Protein AF-A0A346Y671-F1 (afdb_monomer)

Sequence (358 aa):
MMTVRPLLVAASRAEGSDHWRLRHGRSCTAAVCADRQLEMERRRRAEQRGDAAPVPTDDEALLDDVAAGMVAGTIDWYDVADRFGRSLGWVRDSWEPLLMTRWVVLEEQRAPSGRHGTVHGYVKDGCRGPGCAAAMKDDSRRRRRAVAYGRPALVPVGPIGEHLDDLAAAGVGMPTVSRQAGVALSTVQSIRSRSRPMVQATTADRLLGVSASMAATVDSSDTRAVIAELLLRGWTKAGIARQVVSPGATVLHIGVRPRTSRANHDAVAALLDRPWPGTPSLPAPMWPDDRVVSSESAKALLLLLAEAGVNPRRAAARIGVDADALVAMGERTTLGVIGRLRRLAAAPHQPIVRPRAA

Foldseek 3Di:
DDDDDDPDPPPPPPPDPDQPPPPPPDHDDPVNVVVVVVLLVVQVVCVVVVVFDDDCLPPPVVLLVQLVCVLVVNDDLVNVCVVRSHHSVCCCVRPVVVSVVNNQVVVCVVPVVNCFLACCCVPPVVDPDPSNVVNVVVVVVVCVVCVVVVNHQKDFLVVLLVLLVVLVVLQADLVNLCVQLVHDSVVSVCSNVCVDGIDGPSSSVSSNPDDSVSRQKHFLVLLVVLVVVVLLLVDDQQNLCCQQPHVPRRHNPRSVDRMGTPSSSVSSNVCVPPRSPDPVQQPRQPDSPQGQDDQPLLVVLVVVCVVVVHDLCNLCVVVVHHSVNSRRGGNVVSVVSVVVVVVVVPPPDPPPPDPDDD

pLDDT: mean 79.39, std 17.58, range [31.83, 97.88]

Solvent-accessible surface area (backbone atoms only — not comparable to full-atom values): 20602 Å² total; per-residue (Å²): 141,84,85,84,75,83,81,77,80,74,78,74,87,66,86,70,83,81,80,76,75,48,95,77,81,54,80,84,46,73,64,61,56,49,53,50,50,53,49,44,51,51,33,46,53,29,52,77,71,64,70,48,77,90,71,81,86,79,46,60,69,61,47,49,53,53,21,52,31,40,76,68,68,76,40,54,71,64,54,53,12,60,76,70,65,46,24,61,66,56,40,55,75,69,42,40,70,63,33,50,58,48,30,44,55,55,52,35,70,75,40,78,83,75,36,60,53,26,49,58,18,27,71,73,71,63,43,75,51,68,43,12,45,49,36,41,50,51,51,51,48,52,49,51,51,34,47,75,70,73,39,62,62,57,37,70,26,65,71,55,25,52,50,51,50,51,26,41,74,51,42,32,49,64,69,57,51,18,63,74,36,73,42,61,53,72,55,55,50,34,35,58,71,53,78,39,68,59,40,47,36,74,58,49,54,33,53,68,68,59,58,58,88,70,20,61,29,38,64,11,67,61,42,42,53,47,50,51,52,40,43,71,68,69,42,47,59,34,57,53,15,25,76,62,75,36,83,82,36,71,66,57,70,77,43,75,46,77,56,30,43,34,69,58,39,52,50,55,51,62,47,73,83,45,79,70,82,62,62,90,57,49,74,74,63,93,43,96,83,42,51,70,45,53,56,62,52,28,47,52,52,52,48,55,29,52,76,70,73,42,54,62,59,60,54,20,59,74,72,76,41,41,55,73,34,53,57,60,35,14,50,62,57,43,51,52,48,52,54,51,51,51,51,61,68,68,44,78,83,72,77,82,77,72,80,77,83,129

Nearest PDB structures (foldseek):
  7ewd-assembly1_B  TM=7.973E-01  e=4.233E+00  Mycobacterium tuberculosis H37Rv
  2a6c-assembly1_A  TM=7.075E-01  e=5.662E+00  Nitrosomonas europaea
  2o38-assembly1_A  TM=6.202E-01  e=4.664E+00  Rhodopseudomonas palustris CGA009
  1ic8-assembly1_B  TM=3.782E-01  e=3.015E+00  Homo sapiens
  1ic8-assembly1_A  TM=3.033E-01  e=4.033E+00  Homo sapiens

Organism: NCBI:txid1608957

Mean predicted aligned error: 16.51 Å

Secondary structure (DSSP, 8-state):
---PPP----------S-----TTSPPPPHHHHHHHHHHHHHHHHHHHHT-SPP--SS-HHHHHHHHHHHHTTS--HHHHHHHTT--HHHIIIIIHHHHHHHHHHHHHHH-TTS-TTSHHHHHTS---SHHHHHHHHHHHHHHHHHHHTT--SEEESHHHHHHHHHHHHTT--HHHHHHHHT--HHHHHHHHTT-SSEEEHHHHHHHHT--GGG-SEEEHHHHHHHHHHHHHTT--HHHHHHHHT-TT--S--TTSSSEEEHHHHHHHHTTTTS-----TTSPPPSSTT-----HHHHHHHHHHHHHTT--HHHHHHHHT--TTGGGG--HHHHHHHHHHHHHHHHS------PPPP-

Structure (mmCIF, N/CA/C/O backbone):
data_AF-A0A346Y671-F1
#
_entry.id   AF-A0A346Y671-F1
#
loop_
_atom_site.group_PDB
_atom_site.id
_atom_site.type_symbol
_atom_site.label_atom_id
_atom_site.label_alt_id
_atom_site.label_comp_id
_atom_site.label_asym_id
_atom_site.label_entity_id
_atom_site.label_seq_id
_atom_site.pdbx_PDB_ins_code
_atom_site.Cartn_x
_atom_site.Cartn_y
_atom_site.Cartn_z
_atom_site.occupancy
_atom_site.B_iso_or_equiv
_atom_site.auth_seq_id
_atom_site.auth_comp_id
_atom_site.auth_asym_id
_atom_site.auth_atom_id
_atom_site.pdbx_PDB_model_num
ATOM 1 N N . MET A 1 1 ? -0.291 -5.730 -82.443 1.00 37.22 1 MET A N 1
ATOM 2 C CA . MET A 1 1 ? 0.929 -4.901 -82.335 1.00 37.22 1 MET A CA 1
ATOM 3 C C . MET A 1 1 ? 0.792 -4.017 -81.104 1.00 37.22 1 MET A C 1
ATOM 5 O O . MET A 1 1 ? 0.128 -2.995 -81.167 1.00 37.22 1 MET A O 1
ATOM 9 N N . MET A 1 2 ? 1.316 -4.478 -79.965 1.00 31.83 2 MET A N 1
ATOM 10 C CA . MET A 1 2 ? 1.347 -3.743 -78.696 1.00 31.83 2 MET A CA 1
ATOM 11 C C . MET A 1 2 ? 2.773 -3.239 -78.476 1.00 31.83 2 MET A C 1
ATOM 13 O O . MET A 1 2 ? 3.708 -4.035 -78.427 1.00 31.83 2 MET A O 1
ATOM 17 N N . THR A 1 3 ? 2.942 -1.927 -78.375 1.00 37.75 3 THR A N 1
ATOM 18 C CA . THR A 1 3 ? 4.209 -1.280 -78.038 1.00 37.75 3 THR A CA 1
ATOM 19 C C . THR A 1 3 ? 4.401 -1.290 -76.524 1.00 37.75 3 THR A C 1
ATOM 21 O O . THR A 1 3 ? 3.668 -0.644 -75.776 1.00 37.75 3 THR A O 1
ATOM 24 N N . VAL A 1 4 ? 5.397 -2.052 -76.072 1.00 33.94 4 VAL A N 1
ATOM 25 C CA . VAL A 1 4 ? 5.859 -2.092 -74.681 1.00 33.94 4 VAL A CA 1
ATOM 26 C C . VAL A 1 4 ? 6.614 -0.797 -74.383 1.00 33.94 4 VAL A C 1
ATOM 28 O O . VAL A 1 4 ? 7.610 -0.477 -75.027 1.00 33.94 4 VAL A O 1
ATOM 31 N N . ARG A 1 5 ? 6.120 -0.039 -73.404 1.00 35.84 5 ARG A N 1
ATOM 32 C CA . ARG A 1 5 ? 6.743 1.181 -72.883 1.00 35.84 5 ARG A CA 1
ATOM 33 C C . ARG A 1 5 ? 7.701 0.775 -71.750 1.00 35.84 5 ARG A C 1
ATOM 35 O O . ARG A 1 5 ? 7.255 0.068 -70.847 1.00 35.84 5 ARG A O 1
ATOM 42 N N . PRO A 1 6 ? 8.987 1.170 -71.758 1.00 42.00 6 PRO A N 1
ATOM 43 C CA . PRO A 1 6 ? 9.904 0.785 -70.696 1.00 42.00 6 PRO A CA 1
ATOM 44 C C . PRO A 1 6 ? 9.556 1.553 -69.417 1.00 42.00 6 PRO A C 1
ATOM 46 O O . PRO A 1 6 ? 9.521 2.786 -69.400 1.00 42.00 6 PRO A O 1
ATOM 49 N N . LEU A 1 7 ? 9.280 0.808 -68.345 1.00 32.94 7 LEU A N 1
ATOM 50 C CA . LEU A 1 7 ? 9.214 1.323 -66.982 1.00 32.94 7 LEU A CA 1
ATOM 51 C C . LEU A 1 7 ? 10.613 1.810 -66.591 1.00 32.94 7 LEU A C 1
ATOM 53 O O . LEU A 1 7 ? 11.480 1.031 -66.202 1.00 32.94 7 LEU A O 1
ATOM 57 N N . LEU A 1 8 ? 10.824 3.119 -66.717 1.00 34.53 8 LEU A N 1
ATOM 58 C CA . LEU A 1 8 ? 11.869 3.835 -66.002 1.00 34.53 8 LEU A CA 1
ATOM 59 C C . LEU A 1 8 ? 11.648 3.601 -64.506 1.00 34.53 8 LEU A C 1
ATOM 61 O O . LEU A 1 8 ? 10.682 4.093 -63.921 1.00 34.53 8 LEU A O 1
ATOM 65 N N . VAL A 1 9 ? 12.554 2.832 -63.905 1.00 36.19 9 VAL A N 1
ATOM 66 C CA . VAL A 1 9 ? 12.732 2.726 -62.459 1.00 36.19 9 VAL A CA 1
ATOM 67 C C . VAL A 1 9 ? 13.114 4.117 -61.958 1.00 36.19 9 VAL A C 1
ATOM 69 O O . VAL A 1 9 ? 14.279 4.509 -61.957 1.00 36.19 9 VAL A O 1
ATOM 72 N N . ALA A 1 10 ? 12.109 4.897 -61.572 1.00 34.44 10 ALA A N 1
ATOM 73 C CA . ALA A 1 10 ? 12.305 6.067 -60.741 1.00 34.44 10 ALA A CA 1
ATOM 74 C C . ALA A 1 10 ? 12.776 5.559 -59.376 1.00 34.44 10 ALA A C 1
ATOM 76 O O . ALA A 1 10 ? 11.978 5.111 -58.554 1.00 34.44 10 ALA A O 1
ATOM 77 N N . ALA A 1 11 ? 14.092 5.580 -59.164 1.00 35.56 11 ALA A N 1
ATOM 78 C CA . ALA A 1 11 ? 14.684 5.444 -57.847 1.00 35.56 11 ALA A CA 1
ATOM 79 C C . ALA A 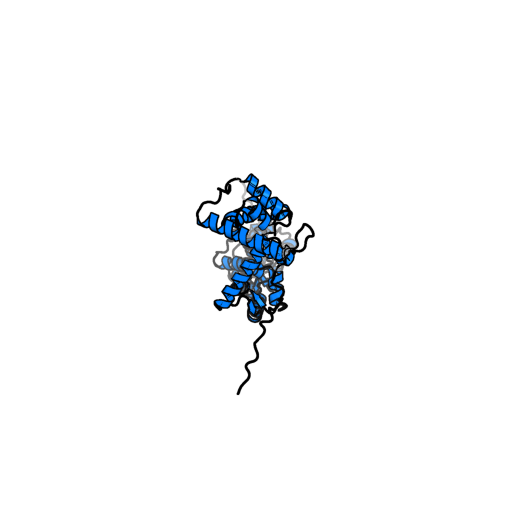1 11 ? 14.061 6.518 -56.948 1.00 35.56 11 ALA A C 1
ATOM 81 O O . ALA A 1 11 ? 14.367 7.707 -57.068 1.00 35.56 11 ALA A O 1
ATOM 82 N N . SER A 1 12 ? 13.136 6.107 -56.081 1.00 33.75 12 SER A N 1
ATOM 83 C CA . SER A 1 12 ? 12.605 6.980 -55.052 1.00 33.75 12 SER A CA 1
ATOM 84 C C . SER A 1 12 ? 13.775 7.395 -54.167 1.00 33.75 12 SER A C 1
ATOM 86 O O . SER A 1 12 ? 14.306 6.585 -53.406 1.00 33.75 12 SER A O 1
ATOM 88 N N . ARG A 1 13 ? 14.156 8.672 -54.247 1.00 38.97 13 ARG A N 1
ATOM 89 C CA . ARG A 1 13 ? 14.888 9.401 -53.203 1.00 38.97 13 ARG A CA 1
ATOM 90 C C . ARG A 1 13 ? 13.985 9.565 -51.974 1.00 38.97 13 ARG A C 1
ATOM 92 O O . ARG A 1 13 ? 13.704 10.676 -51.544 1.00 38.97 13 ARG A O 1
ATOM 99 N N . ALA A 1 14 ? 13.463 8.450 -51.476 1.00 34.69 14 ALA A N 1
ATOM 100 C CA . ALA A 1 14 ? 12.790 8.395 -50.201 1.00 34.69 14 ALA A CA 1
ATOM 101 C C . ALA A 1 14 ? 13.889 8.452 -49.143 1.00 34.69 14 ALA A C 1
ATOM 103 O O . ALA A 1 14 ? 14.770 7.595 -49.098 1.00 34.69 14 ALA A O 1
ATOM 104 N N . GLU A 1 15 ? 13.849 9.532 -48.379 1.00 42.81 15 GLU A N 1
ATOM 105 C CA . GLU A 1 15 ? 14.645 9.829 -47.200 1.00 42.81 15 GLU A CA 1
ATOM 106 C C . GLU A 1 15 ? 14.697 8.598 -46.284 1.00 42.81 15 GLU A C 1
ATOM 108 O O . GLU A 1 15 ? 13.780 8.310 -45.516 1.00 42.81 15 GLU A O 1
ATOM 113 N N . GLY A 1 16 ? 15.769 7.819 -46.428 1.00 34.31 16 GLY A N 1
ATOM 114 C CA . GLY A 1 16 ? 16.085 6.699 -45.559 1.00 34.31 16 GLY A CA 1
ATOM 115 C C . GLY A 1 16 ? 16.566 7.230 -44.215 1.00 34.31 16 GLY A C 1
ATOM 116 O O . GLY A 1 16 ? 17.544 7.969 -44.146 1.00 34.31 16 GLY A O 1
ATOM 117 N N . SER A 1 17 ? 15.828 6.854 -43.179 1.00 37.06 17 SER A N 1
ATOM 118 C CA . SER A 1 17 ? 16.082 6.990 -41.743 1.00 37.06 17 SER A CA 1
ATOM 119 C C . SER A 1 17 ? 17.544 7.212 -41.316 1.00 37.06 17 SER A C 1
ATOM 121 O O . SER A 1 17 ? 18.421 6.406 -41.624 1.00 37.06 17 SER A O 1
ATOM 123 N N . ASP A 1 18 ? 17.722 8.252 -40.495 1.00 42.66 18 ASP A N 1
ATOM 124 C CA . ASP A 1 18 ? 18.884 8.573 -39.655 1.00 42.66 18 ASP A CA 1
ATOM 125 C C . ASP A 1 18 ? 20.156 9.036 -40.380 1.00 42.66 18 ASP A C 1
ATOM 127 O O . ASP A 1 18 ? 21.241 8.464 -40.276 1.00 42.66 18 ASP A O 1
ATOM 131 N N . HIS A 1 19 ? 20.034 10.186 -41.051 1.00 46.78 19 HIS A N 1
ATOM 132 C CA . HIS A 1 19 ? 21.178 10.995 -41.461 1.00 46.78 19 HIS A CA 1
ATOM 133 C C . HIS A 1 19 ? 21.987 11.455 -40.235 1.00 46.78 19 HIS A C 1
ATOM 135 O O . HIS A 1 19 ? 21.655 12.429 -39.557 1.00 46.78 19 HIS A O 1
ATOM 141 N N . TRP A 1 20 ? 23.094 10.754 -40.001 1.00 53.25 20 TRP A N 1
ATOM 142 C CA . TRP A 1 20 ? 24.271 11.194 -39.256 1.00 53.25 20 TRP A CA 1
ATOM 143 C C . TRP A 1 20 ? 24.560 12.679 -39.544 1.00 53.25 20 TRP A C 1
ATOM 145 O O . TRP A 1 20 ? 25.040 13.059 -40.617 1.00 53.25 20 TRP A O 1
ATOM 155 N N . ARG A 1 21 ? 24.245 13.553 -38.579 1.00 46.41 21 ARG A N 1
ATOM 156 C CA . ARG A 1 21 ? 24.813 14.901 -38.542 1.00 46.41 21 ARG A CA 1
ATOM 157 C C . ARG A 1 21 ? 26.280 14.719 -38.189 1.00 46.41 21 ARG A C 1
ATOM 159 O O . ARG A 1 21 ? 26.607 14.519 -37.024 1.00 46.41 21 ARG A O 1
ATOM 166 N N . LEU A 1 22 ? 27.159 14.791 -39.188 1.00 50.59 22 LEU A N 1
ATOM 167 C CA . LEU A 1 22 ? 28.587 14.986 -38.953 1.00 50.59 22 LEU A CA 1
ATOM 168 C C . LEU A 1 22 ? 28.727 16.155 -37.971 1.00 50.59 22 LEU A C 1
ATOM 170 O O . LEU A 1 22 ? 28.461 17.302 -38.332 1.00 50.59 22 LEU A O 1
ATOM 174 N N . ARG A 1 23 ? 29.203 15.877 -36.753 1.00 50.25 23 ARG A N 1
ATOM 175 C CA . ARG A 1 23 ? 29.589 16.881 -35.741 1.00 50.25 23 ARG A CA 1
ATOM 176 C C . ARG A 1 23 ? 30.648 17.872 -36.276 1.00 50.25 23 ARG A C 1
ATOM 178 O O . ARG A 1 23 ? 30.965 18.856 -35.624 1.00 50.25 23 ARG A O 1
ATOM 185 N N . HIS A 1 24 ? 31.161 17.627 -37.488 1.00 52.78 24 HIS A N 1
ATOM 186 C CA . HIS A 1 24 ? 32.184 18.386 -38.205 1.00 52.78 24 HIS A CA 1
ATOM 187 C C . HIS A 1 24 ? 31.672 19.223 -39.393 1.00 52.78 24 HIS A C 1
ATOM 189 O O . HIS A 1 24 ? 32.482 19.673 -40.199 1.00 52.78 24 HIS A O 1
ATOM 195 N N . GLY A 1 25 ? 30.357 19.414 -39.554 1.00 53.44 25 GLY A N 1
ATOM 196 C CA . GLY A 1 25 ? 29.814 20.402 -40.503 1.00 53.44 25 GLY A CA 1
ATOM 197 C C . GLY A 1 25 ? 30.023 20.104 -41.996 1.00 53.44 25 GLY A C 1
ATOM 198 O O . GLY A 1 25 ? 29.796 20.981 -42.823 1.00 53.44 25 GLY A O 1
ATOM 199 N N . ARG A 1 26 ? 30.429 18.883 -42.369 1.00 53.38 26 ARG A N 1
ATOM 200 C CA . ARG A 1 26 ? 30.457 18.435 -43.773 1.00 53.38 26 ARG A CA 1
ATOM 201 C C . ARG A 1 26 ? 29.189 17.628 -44.060 1.00 53.38 26 ARG A C 1
ATOM 203 O O . ARG A 1 26 ? 28.721 16.900 -43.192 1.00 53.38 26 ARG A O 1
ATOM 210 N N . SER A 1 27 ? 28.603 17.751 -45.245 1.00 58.25 27 SER A N 1
ATOM 211 C CA . SER A 1 27 ? 27.505 16.876 -45.676 1.00 58.25 27 SER A CA 1
ATOM 212 C C . SER A 1 27 ? 28.051 15.466 -45.970 1.00 58.25 27 SER A C 1
ATOM 214 O O . SER A 1 27 ? 29.125 15.350 -46.560 1.00 58.25 27 SER A O 1
ATOM 216 N N . CYS A 1 28 ? 27.362 14.381 -45.558 1.00 65.88 28 CYS A N 1
ATOM 217 C CA . CYS A 1 28 ? 27.750 13.035 -46.028 1.00 65.88 28 CYS A CA 1
ATOM 218 C C . CYS A 1 28 ? 27.571 13.017 -47.545 1.00 65.88 28 CYS A C 1
ATOM 220 O O . CYS A 1 28 ? 26.462 13.229 -48.039 1.00 65.88 28 CYS A O 1
ATOM 222 N N . THR A 1 29 ? 28.646 12.770 -48.286 1.00 81.44 29 THR A N 1
ATOM 223 C CA . THR A 1 29 ? 28.544 12.412 -49.699 1.00 81.44 29 THR A CA 1
ATOM 224 C C . THR A 1 29 ? 28.308 10.908 -49.808 1.00 81.44 29 THR A C 1
ATOM 226 O O . THR A 1 29 ? 28.681 10.142 -48.918 1.00 81.44 29 THR A O 1
ATOM 229 N N . ALA A 1 30 ? 27.716 10.459 -50.917 1.00 80.88 30 ALA A N 1
ATOM 230 C CA . ALA A 1 30 ? 27.514 9.031 -51.170 1.00 80.88 30 ALA A CA 1
ATOM 231 C C . ALA A 1 30 ? 28.828 8.224 -51.083 1.00 80.88 30 ALA A C 1
ATOM 233 O O . ALA A 1 30 ? 28.815 7.100 -50.596 1.00 80.88 30 ALA A O 1
ATOM 234 N N . ALA A 1 31 ? 29.959 8.824 -51.477 1.00 83.81 31 ALA A N 1
ATOM 235 C CA . ALA A 1 31 ? 31.284 8.210 -51.382 1.00 83.81 31 ALA A CA 1
ATOM 236 C C . ALA A 1 31 ? 31.721 7.964 -49.927 1.00 83.81 31 ALA A C 1
ATOM 238 O O . ALA A 1 31 ? 32.091 6.848 -49.586 1.00 83.81 31 ALA A O 1
ATOM 239 N N . VAL A 1 32 ? 31.589 8.963 -49.044 1.00 82.06 32 VAL A N 1
ATOM 240 C CA . VAL A 1 32 ? 31.929 8.821 -47.613 1.00 82.06 32 VAL A CA 1
ATOM 241 C C . VAL A 1 32 ? 31.068 7.747 -46.947 1.00 82.06 32 VAL A C 1
ATOM 243 O O . VAL A 1 32 ? 31.552 6.942 -46.153 1.00 82.06 32 VAL A O 1
ATOM 246 N N . CYS A 1 33 ? 29.780 7.725 -47.285 1.00 82.25 33 CYS A N 1
ATOM 247 C CA . CYS A 1 33 ? 28.846 6.740 -46.766 1.00 82.25 33 CYS A CA 1
ATOM 248 C C . CYS A 1 33 ? 29.193 5.309 -47.285 1.00 82.25 33 CYS A C 1
ATOM 250 O O . CYS A 1 33 ? 29.134 4.357 -46.504 1.00 82.25 33 CYS A O 1
ATOM 252 N N . ALA A 1 34 ? 29.637 5.150 -48.542 1.00 84.31 34 ALA A N 1
ATOM 253 C CA . ALA A 1 34 ? 30.079 3.865 -49.106 1.00 84.31 34 ALA A CA 1
ATOM 254 C C . ALA A 1 34 ? 31.400 3.353 -48.498 1.00 84.31 34 ALA A C 1
ATOM 256 O O . ALA A 1 34 ? 31.488 2.184 -48.120 1.00 84.31 34 ALA A O 1
ATOM 257 N N . ASP A 1 35 ? 32.400 4.223 -48.331 1.00 86.50 35 ASP A N 1
ATOM 258 C CA . ASP A 1 35 ? 33.684 3.857 -47.717 1.00 86.50 35 ASP A CA 1
ATOM 259 C C . ASP A 1 35 ? 33.493 3.364 -46.279 1.00 86.50 35 ASP A C 1
ATOM 261 O O . ASP A 1 35 ? 34.056 2.341 -45.884 1.00 86.50 35 ASP A O 1
ATOM 265 N N . ARG A 1 36 ? 32.618 4.026 -45.509 1.00 82.38 36 ARG A N 1
ATOM 266 C CA . ARG A 1 36 ? 32.315 3.608 -44.135 1.00 82.38 36 ARG A CA 1
ATOM 267 C C . ARG A 1 36 ? 31.575 2.272 -44.082 1.00 82.38 36 ARG A C 1
ATOM 269 O O . ARG A 1 36 ? 31.830 1.476 -43.182 1.00 82.38 36 ARG A O 1
ATOM 276 N N . GLN A 1 37 ? 30.689 1.984 -45.039 1.00 85.38 37 GLN A N 1
ATOM 277 C CA . GLN A 1 37 ? 30.065 0.658 -45.146 1.00 85.38 37 GLN A CA 1
ATOM 278 C C . GLN A 1 37 ? 31.100 -0.435 -45.425 1.00 85.38 37 GLN A C 1
ATOM 280 O O . GLN A 1 37 ? 31.098 -1.461 -44.742 1.00 85.38 37 GLN A O 1
ATOM 285 N N . LEU A 1 38 ? 32.024 -0.195 -46.359 1.00 90.31 38 LEU A N 1
ATOM 286 C CA . LEU A 1 38 ? 33.118 -1.124 -46.647 1.00 90.31 38 LEU A CA 1
ATOM 287 C C . LEU A 1 38 ? 34.017 -1.339 -45.425 1.00 90.31 38 LEU A C 1
ATOM 289 O O . LEU A 1 38 ? 34.419 -2.469 -45.146 1.00 90.31 38 LEU A O 1
ATOM 293 N N . GLU A 1 39 ? 34.314 -0.284 -44.671 1.00 89.12 39 GLU A N 1
ATOM 294 C CA . GLU A 1 39 ? 35.081 -0.386 -43.433 1.00 89.12 39 GLU A CA 1
ATOM 295 C C . GLU A 1 39 ? 34.345 -1.212 -42.366 1.00 89.12 39 GLU A C 1
ATOM 297 O O . GLU A 1 39 ? 34.931 -2.133 -41.790 1.00 89.12 39 GLU A O 1
ATOM 302 N N . MET A 1 40 ? 33.050 -0.959 -42.148 1.00 87.69 40 MET A N 1
ATOM 303 C CA . MET A 1 40 ? 32.230 -1.743 -41.219 1.00 87.69 40 MET A CA 1
ATOM 304 C C . MET A 1 40 ? 32.198 -3.230 -41.597 1.00 87.69 40 MET A C 1
ATOM 306 O O . MET A 1 40 ? 32.337 -4.093 -40.726 1.00 87.69 40 MET A O 1
ATOM 310 N N . GLU A 1 41 ? 32.062 -3.551 -42.887 1.00 90.81 41 GLU A N 1
ATOM 311 C CA . GLU A 1 41 ? 32.120 -4.935 -43.363 1.00 90.81 41 GLU A CA 1
ATOM 312 C C . GLU A 1 41 ? 33.493 -5.574 -43.146 1.00 90.81 41 GLU A C 1
ATOM 314 O O . GLU A 1 41 ? 33.569 -6.735 -42.735 1.00 90.81 41 GLU A O 1
ATOM 319 N N . ARG A 1 42 ? 34.584 -4.834 -43.387 1.00 92.88 42 ARG A N 1
ATOM 320 C CA . ARG A 1 42 ? 35.950 -5.320 -43.136 1.00 92.88 42 ARG A CA 1
ATOM 321 C C . ARG A 1 42 ? 36.150 -5.668 -41.664 1.00 92.88 42 ARG A C 1
ATOM 323 O O . ARG A 1 42 ? 36.632 -6.765 -41.383 1.00 92.88 42 ARG A O 1
ATOM 330 N N . ARG A 1 43 ? 35.731 -4.789 -40.745 1.00 92.56 43 ARG A N 1
ATOM 331 C CA . ARG A 1 43 ? 35.801 -5.033 -39.292 1.00 92.56 43 ARG A CA 1
ATOM 332 C C . ARG A 1 43 ? 35.004 -6.275 -38.901 1.00 92.56 43 ARG A C 1
ATOM 334 O O . ARG A 1 43 ? 35.552 -7.174 -38.273 1.00 92.56 43 ARG A O 1
ATOM 341 N N . ARG A 1 44 ? 33.758 -6.390 -39.373 1.00 91.38 44 ARG A N 1
ATOM 342 C CA . ARG A 1 44 ? 32.902 -7.558 -39.109 1.00 91.38 44 ARG A CA 1
ATOM 343 C C . ARG A 1 44 ? 33.523 -8.868 -39.604 1.00 91.38 44 ARG A C 1
ATOM 345 O O . ARG A 1 44 ? 33.454 -9.879 -38.913 1.00 91.38 44 ARG A O 1
ATOM 352 N N . ARG A 1 45 ? 34.138 -8.874 -40.792 1.00 92.81 45 ARG A N 1
ATOM 353 C CA . ARG A 1 45 ? 34.826 -10.066 -41.321 1.00 92.81 45 ARG A CA 1
ATOM 354 C C . ARG A 1 45 ? 36.081 -10.411 -40.515 1.00 92.81 45 ARG A C 1
ATOM 356 O O . ARG A 1 45 ? 36.343 -11.590 -40.318 1.00 92.81 45 ARG A O 1
ATOM 363 N N . ALA A 1 46 ? 36.842 -9.415 -40.059 1.00 92.25 46 ALA A N 1
ATOM 364 C CA . ALA A 1 46 ? 37.992 -9.641 -39.183 1.00 92.25 46 ALA A CA 1
ATOM 365 C C . ALA A 1 46 ? 37.562 -10.245 -37.834 1.00 92.25 46 ALA A C 1
ATOM 367 O O . ALA A 1 46 ? 38.166 -11.211 -37.381 1.00 92.25 46 ALA A O 1
ATOM 368 N N . GLU A 1 47 ? 36.470 -9.751 -37.243 1.00 91.94 47 GLU A N 1
ATOM 369 C CA . GLU A 1 47 ? 35.876 -10.309 -36.018 1.00 91.94 47 GLU A CA 1
ATOM 370 C C . GLU A 1 47 ? 35.434 -11.765 -36.207 1.00 91.94 47 GLU A C 1
ATOM 372 O O . GLU A 1 47 ? 35.769 -12.619 -35.394 1.00 91.94 47 GLU A O 1
ATOM 377 N N . GLN A 1 48 ? 34.743 -12.075 -37.310 1.00 92.00 48 GLN A N 1
ATOM 378 C CA . GLN A 1 48 ? 34.301 -13.441 -37.621 1.00 92.00 48 GLN A CA 1
ATOM 379 C C . GLN A 1 48 ? 35.458 -14.427 -37.826 1.00 92.00 48 GLN A C 1
ATOM 381 O O . GLN A 1 48 ? 35.283 -15.618 -37.580 1.00 92.00 48 GLN A O 1
ATOM 386 N N . ARG A 1 49 ? 36.623 -13.950 -38.281 1.00 95.19 49 ARG A N 1
ATOM 387 C CA . ARG A 1 49 ? 37.834 -14.772 -38.434 1.00 95.19 49 ARG A CA 1
ATOM 388 C C . ARG A 1 49 ? 38.679 -14.864 -37.162 1.00 95.19 49 ARG A C 1
ATOM 390 O O . ARG A 1 49 ? 39.592 -15.677 -37.124 1.00 95.19 49 ARG A O 1
ATOM 397 N N . GLY A 1 50 ? 38.381 -14.062 -36.136 1.00 93.56 50 GLY A N 1
ATOM 398 C CA . GLY A 1 50 ? 39.221 -13.947 -34.942 1.00 93.56 50 GLY A CA 1
ATOM 399 C C . GLY A 1 50 ? 40.501 -13.128 -35.155 1.00 93.56 50 GLY A C 1
ATOM 400 O O . GLY A 1 50 ? 41.375 -13.146 -34.299 1.00 93.56 50 GLY A O 1
ATOM 401 N N . ASP A 1 51 ? 40.606 -12.390 -36.266 1.00 93.94 51 ASP A N 1
ATOM 402 C CA . ASP A 1 51 ? 41.765 -11.540 -36.591 1.00 93.94 51 ASP A CA 1
ATOM 403 C C . ASP A 1 51 ? 41.717 -10.183 -35.866 1.00 93.94 51 ASP A C 1
ATOM 405 O O . ASP A 1 51 ? 42.670 -9.401 -35.900 1.00 93.94 51 ASP A O 1
ATOM 409 N N . ALA A 1 52 ? 40.569 -9.842 -35.279 1.00 91.12 52 ALA A N 1
ATOM 410 C CA . ALA A 1 52 ? 40.403 -8.597 -34.552 1.00 91.12 52 ALA A CA 1
ATOM 411 C C . ALA A 1 52 ? 41.274 -8.608 -33.286 1.00 91.12 52 ALA A C 1
ATOM 413 O O . ALA A 1 52 ? 41.302 -9.596 -32.556 1.00 91.12 52 ALA A O 1
ATOM 414 N N . ALA A 1 53 ? 41.960 -7.494 -33.008 1.00 90.69 53 ALA A N 1
ATOM 415 C CA . ALA A 1 53 ? 42.763 -7.365 -31.794 1.00 90.69 53 ALA A CA 1
ATOM 416 C C . ALA A 1 53 ? 41.932 -7.697 -30.529 1.00 90.69 53 ALA A C 1
ATOM 418 O O . ALA A 1 53 ? 40.714 -7.509 -30.505 1.00 90.69 53 ALA A O 1
ATOM 419 N N . PRO A 1 54 ? 42.529 -8.169 -29.434 1.00 90.88 54 PRO A N 1
ATOM 420 C CA . PRO A 1 54 ? 41.800 -8.221 -28.175 1.00 90.88 54 PRO A CA 1
ATOM 421 C C . PRO A 1 54 ? 41.425 -6.792 -27.754 1.00 90.88 54 PRO A C 1
ATOM 423 O O . PRO A 1 54 ? 42.221 -5.862 -27.884 1.00 90.88 54 PRO A O 1
ATOM 426 N N . VAL A 1 55 ? 40.192 -6.608 -27.290 1.00 90.94 55 VAL A N 1
ATOM 427 C CA . VAL A 1 55 ? 39.753 -5.369 -26.639 1.00 90.94 55 VAL A CA 1
ATOM 428 C C . VAL A 1 55 ? 39.693 -5.664 -25.144 1.00 90.94 55 VAL A C 1
ATOM 430 O O . VAL A 1 55 ? 39.060 -6.659 -24.788 1.00 90.94 55 VAL A O 1
ATOM 433 N N . PRO A 1 56 ? 40.316 -4.849 -24.278 1.00 89.88 56 PRO A N 1
ATOM 434 C CA . PRO A 1 56 ? 40.284 -5.075 -22.838 1.00 89.88 56 PRO A CA 1
ATOM 435 C C . PRO A 1 56 ? 38.862 -4.854 -22.308 1.00 89.88 56 PRO A C 1
ATOM 437 O O . PRO A 1 56 ? 38.401 -3.726 -22.159 1.00 89.88 56 PRO A O 1
ATOM 440 N N . THR A 1 57 ? 38.130 -5.946 -22.092 1.00 90.62 57 THR A N 1
ATOM 441 C CA . THR A 1 57 ? 36.770 -5.952 -21.519 1.00 90.62 57 THR A CA 1
ATOM 442 C C . THR A 1 57 ? 36.771 -5.972 -19.990 1.00 90.62 57 THR A C 1
ATOM 444 O O . THR A 1 57 ? 35.714 -5.883 -19.376 1.00 90.62 57 THR A O 1
ATOM 447 N N . ASP A 1 58 ? 37.940 -6.147 -19.386 1.00 92.31 58 ASP A N 1
ATOM 448 C CA . ASP A 1 58 ? 38.202 -6.265 -17.952 1.00 92.31 58 ASP A CA 1
ATOM 449 C C . ASP A 1 58 ? 38.875 -5.017 -17.353 1.00 92.31 58 ASP A C 1
ATOM 451 O O . ASP A 1 58 ? 38.991 -4.910 -16.135 1.00 92.31 58 ASP A O 1
ATOM 455 N N . ASP A 1 59 ? 39.268 -4.047 -18.183 1.00 94.94 59 ASP A N 1
ATOM 456 C CA . ASP A 1 59 ? 39.792 -2.757 -17.729 1.00 94.94 59 ASP A CA 1
ATOM 457 C C . ASP A 1 59 ? 38.646 -1.861 -17.233 1.00 94.94 59 ASP A C 1
ATOM 459 O O . ASP A 1 59 ? 37.960 -1.181 -18.003 1.00 94.94 59 ASP A O 1
ATOM 463 N N . GLU A 1 60 ? 38.411 -1.882 -15.920 1.00 92.81 60 GLU A N 1
ATOM 464 C CA . GLU A 1 60 ? 37.323 -1.126 -15.298 1.00 92.81 60 GLU A CA 1
ATOM 465 C C . GLU A 1 60 ? 37.459 0.387 -15.499 1.00 92.81 60 GLU A C 1
ATOM 467 O O . GLU A 1 60 ? 36.452 1.050 -15.742 1.00 92.81 60 GLU A O 1
ATOM 472 N N . ALA A 1 61 ? 38.682 0.926 -15.466 1.00 93.56 61 ALA A N 1
ATOM 473 C CA . ALA A 1 61 ? 38.922 2.359 -15.614 1.00 93.56 61 ALA A CA 1
ATOM 474 C C . ALA A 1 61 ? 38.585 2.839 -17.031 1.00 93.56 61 ALA A C 1
ATOM 476 O O . ALA A 1 61 ? 37.987 3.903 -17.207 1.00 93.56 61 ALA A O 1
ATOM 477 N N . LEU A 1 62 ? 38.916 2.034 -18.044 1.00 94.19 62 LEU A N 1
ATOM 478 C CA . LEU A 1 62 ? 38.527 2.301 -19.425 1.00 94.19 62 LEU A CA 1
ATOM 479 C C . LEU A 1 62 ? 37.005 2.265 -19.605 1.00 94.19 62 LEU A C 1
ATOM 481 O O . LEU A 1 62 ? 36.440 3.126 -20.283 1.00 94.19 62 LEU A O 1
ATOM 485 N N . LEU A 1 63 ? 36.336 1.271 -19.016 1.00 93.62 63 LEU A N 1
ATOM 486 C CA . LEU A 1 63 ? 34.880 1.153 -19.094 1.00 93.62 63 LEU A CA 1
ATOM 487 C C . LEU A 1 63 ? 34.179 2.322 -18.386 1.00 93.62 63 LEU A C 1
ATOM 489 O O . LEU A 1 63 ? 33.169 2.814 -18.894 1.00 93.62 63 LEU A O 1
ATOM 493 N N . ASP A 1 64 ? 34.718 2.792 -17.262 1.00 91.62 64 ASP A N 1
ATOM 494 C CA . ASP A 1 64 ? 34.206 3.956 -16.535 1.00 91.62 64 ASP A CA 1
ATOM 495 C C . ASP A 1 64 ? 34.408 5.261 -17.325 1.00 91.62 64 ASP A C 1
ATOM 497 O O . ASP A 1 64 ? 33.473 6.058 -17.420 1.00 91.62 64 ASP A O 1
ATOM 501 N N . ASP A 1 65 ? 35.574 5.459 -17.959 1.00 94.25 65 ASP A N 1
ATOM 502 C CA . ASP A 1 65 ? 35.852 6.598 -18.857 1.00 94.25 65 ASP A CA 1
ATOM 503 C C . ASP A 1 65 ? 34.854 6.647 -20.021 1.00 94.25 65 ASP A C 1
ATOM 505 O O . ASP A 1 65 ? 34.208 7.668 -20.281 1.00 94.25 65 ASP A O 1
ATOM 509 N N . VAL A 1 66 ? 34.671 5.509 -20.697 1.00 93.94 66 VAL A N 1
ATOM 510 C CA . VAL A 1 66 ? 33.739 5.402 -21.821 1.00 93.94 66 VAL A CA 1
ATOM 511 C C . VAL A 1 66 ? 32.305 5.650 -21.356 1.00 93.94 66 VAL A C 1
ATOM 513 O O . VAL A 1 66 ? 31.605 6.457 -21.970 1.00 93.94 66 VAL A O 1
ATOM 516 N N . ALA A 1 67 ? 31.871 5.041 -20.249 1.00 91.69 67 ALA A N 1
ATOM 517 C CA . ALA A 1 67 ? 30.538 5.269 -19.695 1.00 91.69 67 ALA A CA 1
ATOM 518 C C . ALA A 1 67 ? 30.319 6.744 -19.315 1.00 91.69 67 ALA A C 1
ATOM 520 O O . ALA A 1 67 ? 29.283 7.317 -19.657 1.00 91.69 67 ALA A O 1
ATOM 521 N N . ALA A 1 68 ? 31.296 7.397 -18.678 1.00 90.69 68 ALA A N 1
ATOM 522 C CA . ALA A 1 68 ? 31.221 8.813 -18.326 1.00 90.69 68 ALA A CA 1
ATOM 523 C C . ALA A 1 68 ? 31.102 9.716 -19.563 1.00 90.69 68 ALA A C 1
ATOM 525 O O . ALA A 1 68 ? 30.292 10.652 -19.564 1.00 90.69 68 ALA A O 1
ATOM 526 N N . GLY A 1 69 ? 31.848 9.413 -20.630 1.00 91.06 69 GLY A N 1
ATOM 527 C CA . GLY A 1 69 ? 31.742 10.108 -21.911 1.00 91.06 69 GLY A CA 1
ATOM 528 C C . GLY A 1 69 ? 30.366 9.945 -22.563 1.00 91.06 69 GLY A C 1
ATOM 529 O O . GLY A 1 69 ? 29.786 10.917 -23.056 1.00 91.06 69 GLY A O 1
ATOM 530 N N . MET A 1 70 ? 29.784 8.746 -22.492 1.00 90.06 70 MET A N 1
ATOM 531 C CA . MET A 1 70 ? 28.429 8.496 -22.993 1.00 90.06 70 MET A CA 1
ATOM 532 C C . MET A 1 70 ? 27.361 9.250 -22.190 1.00 90.06 70 MET A C 1
ATOM 534 O O . MET A 1 70 ? 26.508 9.918 -22.774 1.00 90.06 70 MET A O 1
ATOM 538 N N . VAL A 1 71 ? 27.449 9.244 -20.855 1.00 86.00 71 VAL A N 1
ATOM 539 C CA . VAL A 1 71 ? 26.541 9.998 -19.965 1.00 86.00 71 VAL A CA 1
ATOM 540 C C . VAL A 1 71 ? 26.675 11.512 -20.192 1.00 86.00 71 VAL A C 1
ATOM 542 O O . VAL A 1 71 ? 25.710 12.267 -20.064 1.00 86.00 71 VAL A O 1
ATOM 545 N N . ALA A 1 72 ? 27.875 11.997 -20.521 1.00 86.38 72 ALA A N 1
ATOM 546 C CA . ALA A 1 72 ? 28.119 13.391 -20.890 1.00 86.38 72 ALA A CA 1
ATOM 547 C C . ALA A 1 72 ? 27.666 13.744 -22.321 1.00 86.38 72 ALA A C 1
ATOM 549 O O . ALA A 1 72 ? 27.676 14.921 -22.680 1.00 86.38 72 ALA A O 1
ATOM 550 N N . GLY A 1 73 ? 27.282 12.757 -23.141 1.00 85.12 73 GLY A N 1
ATOM 551 C CA . GLY A 1 73 ? 26.984 12.950 -24.562 1.00 85.12 73 GLY A CA 1
ATOM 552 C C . GLY A 1 73 ? 28.205 13.383 -25.383 1.00 85.12 73 GLY A C 1
ATOM 553 O O . GLY A 1 73 ? 28.064 14.012 -26.436 1.00 85.12 73 GLY A O 1
ATOM 554 N N . THR A 1 74 ? 29.420 13.116 -24.892 1.00 89.38 74 THR A N 1
ATOM 555 C CA . THR A 1 74 ? 30.663 13.413 -25.615 1.00 89.38 74 THR A CA 1
ATOM 556 C C . THR A 1 74 ? 31.064 12.283 -26.555 1.00 89.38 74 THR A C 1
ATOM 558 O O . THR A 1 74 ? 31.687 12.592 -27.570 1.00 89.38 74 THR A O 1
ATOM 561 N N . ILE A 1 75 ? 30.652 11.047 -26.248 1.00 90.81 75 ILE A N 1
ATOM 562 C CA . ILE A 1 75 ? 30.925 9.805 -26.986 1.00 90.81 75 ILE A CA 1
ATOM 563 C C . ILE A 1 75 ? 29.591 9.092 -27.263 1.00 90.81 75 ILE A C 1
ATOM 565 O O . ILE A 1 75 ? 28.745 9.010 -26.371 1.00 90.81 75 ILE A O 1
ATOM 569 N N . ASP A 1 76 ? 29.397 8.548 -28.464 1.00 88.69 76 ASP A N 1
ATOM 570 C CA . ASP A 1 76 ? 28.301 7.621 -28.777 1.00 88.69 76 ASP A CA 1
ATOM 571 C C . ASP A 1 76 ? 28.794 6.193 -29.106 1.00 88.69 76 ASP A C 1
ATOM 573 O O . ASP A 1 76 ? 29.983 5.883 -29.058 1.00 88.69 76 ASP A O 1
ATOM 577 N N . TRP A 1 77 ? 27.876 5.274 -29.423 1.00 90.88 77 TRP A N 1
ATOM 578 C CA . TRP A 1 77 ? 28.234 3.884 -29.738 1.00 90.88 77 TRP A CA 1
ATOM 579 C C . TRP A 1 77 ? 29.136 3.720 -30.969 1.00 90.88 77 TRP A C 1
ATOM 581 O O . TRP A 1 77 ? 29.886 2.746 -31.047 1.00 90.88 77 TRP A O 1
ATOM 591 N N . TYR A 1 78 ? 29.059 4.634 -31.935 1.00 87.94 78 TYR A N 1
ATOM 592 C CA . TYR A 1 78 ? 29.927 4.622 -33.107 1.00 87.94 78 TYR A CA 1
ATOM 593 C C . TYR A 1 78 ? 31.325 5.108 -32.752 1.00 87.94 78 TYR A C 1
ATOM 595 O O . TYR A 1 78 ? 32.288 4.494 -33.198 1.00 87.94 78 TYR A O 1
ATOM 603 N N . ASP A 1 79 ? 31.443 6.132 -31.905 1.00 90.88 79 ASP A N 1
ATOM 604 C CA . ASP A 1 79 ? 32.741 6.583 -31.394 1.00 90.88 79 ASP A CA 1
ATOM 605 C C . ASP A 1 79 ? 33.456 5.454 -30.636 1.00 90.88 79 ASP A C 1
ATOM 607 O O . ASP A 1 79 ? 34.657 5.254 -30.807 1.00 90.88 79 ASP A O 1
ATOM 611 N N . VAL A 1 80 ? 32.717 4.659 -29.850 1.00 92.38 80 VAL A N 1
ATOM 612 C CA . VAL A 1 80 ? 33.255 3.452 -29.199 1.00 92.38 80 VAL A CA 1
ATOM 613 C C . VAL A 1 80 ? 33.713 2.431 -30.245 1.00 92.38 80 VAL A C 1
ATOM 615 O O . VAL A 1 80 ? 34.839 1.942 -30.180 1.00 92.38 80 VAL A O 1
ATOM 618 N N . ALA A 1 81 ? 32.876 2.128 -31.241 1.00 91.69 81 ALA A N 1
ATOM 619 C CA . ALA A 1 81 ? 33.228 1.187 -32.303 1.00 91.69 81 ALA A CA 1
ATOM 620 C C . ALA A 1 81 ? 34.486 1.623 -33.076 1.00 91.69 81 ALA A C 1
ATOM 622 O O . ALA A 1 81 ? 35.359 0.799 -33.345 1.00 91.69 81 ALA A O 1
ATOM 623 N N . ASP A 1 82 ? 34.611 2.912 -33.386 1.00 90.44 82 ASP A N 1
ATOM 624 C CA . ASP A 1 82 ? 35.766 3.484 -34.074 1.00 90.44 82 ASP A CA 1
ATOM 625 C C . ASP A 1 82 ? 37.016 3.495 -33.182 1.00 90.44 82 ASP A C 1
ATOM 627 O O . ASP A 1 82 ? 38.069 3.032 -33.625 1.00 90.44 82 ASP A O 1
ATOM 631 N N . ARG A 1 83 ? 36.898 3.898 -31.906 1.00 93.19 83 ARG A N 1
ATOM 632 C CA . ARG A 1 83 ? 38.001 3.904 -30.921 1.00 93.19 83 ARG A CA 1
ATOM 633 C C . ARG A 1 83 ? 38.664 2.534 -30.777 1.00 93.19 83 ARG A C 1
ATOM 635 O O . ARG A 1 83 ? 39.878 2.468 -30.610 1.00 93.19 83 ARG A O 1
ATOM 642 N N . PHE A 1 84 ? 37.889 1.452 -30.862 1.00 93.25 84 PHE A N 1
ATOM 643 C CA . PHE A 1 84 ? 38.394 0.083 -30.694 1.00 93.25 84 PHE A CA 1
ATOM 644 C C . PHE A 1 84 ? 38.529 -0.700 -32.007 1.00 93.25 84 PHE A C 1
ATOM 646 O O . PHE A 1 84 ? 38.881 -1.882 -31.991 1.00 93.25 84 PHE A O 1
ATOM 653 N N . GLY A 1 85 ? 38.263 -0.068 -33.154 1.00 92.06 85 GLY A N 1
ATOM 654 C CA . GLY A 1 85 ? 38.306 -0.726 -34.461 1.00 92.06 85 GLY A CA 1
ATOM 655 C C . GLY A 1 85 ? 37.356 -1.924 -34.559 1.00 92.06 85 GLY A C 1
ATOM 656 O O . GLY A 1 85 ? 37.698 -2.946 -35.157 1.00 92.06 85 GLY A O 1
ATOM 657 N N . ARG A 1 86 ? 36.181 -1.836 -33.930 1.00 93.56 86 ARG A N 1
ATOM 658 C CA . ARG A 1 86 ? 35.148 -2.882 -33.901 1.00 93.56 86 ARG A CA 1
ATOM 659 C C . ARG A 1 86 ? 33.939 -2.497 -34.741 1.00 93.56 86 ARG A C 1
ATOM 661 O O . ARG A 1 86 ? 33.771 -1.344 -35.150 1.00 93.56 86 ARG A O 1
ATOM 668 N N . SER A 1 87 ? 33.110 -3.485 -35.046 1.00 92.94 87 SER A N 1
ATOM 669 C CA . SER A 1 87 ? 31.783 -3.282 -35.604 1.00 92.94 87 SER A CA 1
ATOM 670 C C . SER A 1 87 ? 30.808 -2.858 -34.503 1.00 92.94 87 SER A C 1
ATOM 672 O O . SER A 1 87 ? 30.944 -3.235 -33.339 1.00 92.94 87 SER A O 1
ATOM 674 N N . LEU A 1 88 ? 29.775 -2.095 -34.870 1.00 89.81 88 LEU A N 1
ATOM 675 C CA . LEU A 1 88 ? 28.727 -1.703 -33.923 1.00 89.81 88 LEU A CA 1
ATOM 676 C C . LEU A 1 88 ? 28.010 -2.924 -33.321 1.00 89.81 88 LEU A C 1
ATOM 678 O O . LEU A 1 88 ? 27.611 -2.887 -32.161 1.00 89.81 88 LEU A O 1
ATOM 682 N N . GLY A 1 89 ? 27.855 -4.000 -34.101 1.00 90.12 89 GLY A N 1
ATOM 683 C CA . GLY A 1 89 ? 27.272 -5.255 -33.623 1.00 90.12 89 GLY A CA 1
ATOM 684 C C . GLY A 1 89 ? 28.096 -5.852 -32.488 1.00 90.12 89 GLY A C 1
ATOM 685 O O . GLY A 1 89 ? 27.556 -6.109 -31.420 1.00 90.12 89 GLY A O 1
ATOM 686 N N . TRP A 1 90 ? 29.416 -5.950 -32.673 1.00 93.44 90 TRP A N 1
ATOM 687 C CA . TRP A 1 90 ? 30.312 -6.434 -31.625 1.00 93.44 90 TRP A CA 1
ATOM 688 C C . TRP A 1 90 ? 30.254 -5.571 -30.360 1.00 93.44 90 TRP A C 1
ATOM 690 O O . TRP A 1 90 ? 30.182 -6.116 -29.261 1.00 93.44 90 TRP A O 1
ATOM 700 N N . VAL A 1 91 ? 30.240 -4.238 -30.502 1.00 93.25 91 VAL A N 1
ATOM 701 C CA . VAL A 1 91 ? 30.137 -3.316 -29.355 1.00 93.25 91 VAL A CA 1
ATOM 702 C C . VAL A 1 91 ? 28.827 -3.532 -28.595 1.00 93.25 91 VAL A C 1
ATOM 704 O O . VAL A 1 91 ? 28.841 -3.601 -27.369 1.00 93.25 91 VAL A O 1
ATOM 707 N N . ARG A 1 92 ? 27.703 -3.691 -29.299 1.00 91.19 92 ARG A N 1
ATOM 708 C CA . ARG A 1 92 ? 26.409 -3.979 -28.662 1.00 91.19 92 ARG A CA 1
ATOM 709 C C . ARG A 1 92 ? 26.371 -5.342 -27.981 1.00 91.19 92 ARG A C 1
ATOM 711 O O . ARG A 1 92 ? 25.856 -5.467 -26.880 1.00 91.19 92 ARG A O 1
ATOM 718 N N . ASP A 1 93 ? 26.955 -6.358 -28.595 1.00 89.81 93 ASP A N 1
ATOM 719 C CA . ASP A 1 93 ? 26.903 -7.707 -28.034 1.00 89.81 93 ASP A CA 1
ATOM 720 C C . ASP A 1 93 ? 27.876 -7.877 -26.853 1.00 89.81 93 ASP A C 1
ATOM 722 O O . ASP A 1 93 ? 27.554 -8.556 -25.878 1.00 89.81 93 ASP A O 1
ATOM 726 N N . SER A 1 94 ? 29.049 -7.237 -26.912 1.00 91.19 94 SER A N 1
ATOM 727 C CA . SER A 1 94 ? 30.150 -7.478 -25.966 1.00 91.19 94 SER A CA 1
ATOM 728 C C . SER A 1 94 ? 30.305 -6.383 -24.911 1.00 91.19 94 SER A C 1
ATOM 730 O O . SER A 1 94 ? 30.633 -6.673 -23.764 1.00 91.19 94 SER A O 1
ATOM 732 N N . TRP A 1 95 ? 30.103 -5.118 -25.283 1.00 93.44 95 TRP A N 1
ATOM 733 C CA . TRP A 1 95 ? 30.389 -3.961 -24.428 1.00 93.44 95 TRP A CA 1
ATOM 734 C C . TRP A 1 95 ? 29.131 -3.299 -23.869 1.00 93.44 95 TRP A C 1
ATOM 736 O O . TRP A 1 95 ? 29.174 -2.795 -22.749 1.00 93.44 95 TRP A O 1
ATOM 746 N N . GLU A 1 96 ? 28.001 -3.319 -24.581 1.00 90.12 96 GLU A N 1
ATOM 747 C CA . GLU A 1 96 ? 26.755 -2.713 -24.087 1.00 90.12 96 GLU A CA 1
ATOM 748 C C . GLU A 1 96 ? 26.333 -3.246 -22.711 1.00 90.12 96 GLU A C 1
ATOM 750 O O . GLU A 1 96 ? 26.054 -2.416 -21.848 1.00 90.12 96 GLU A O 1
ATOM 755 N N . PRO A 1 97 ? 26.376 -4.559 -22.402 1.00 88.88 97 PRO A N 1
ATOM 756 C CA . PRO A 1 97 ? 26.045 -5.038 -21.057 1.00 88.88 97 PRO A CA 1
ATOM 757 C C . PRO A 1 97 ? 26.966 -4.466 -19.961 1.00 88.88 97 PRO A C 1
ATOM 759 O O . PRO A 1 97 ? 26.507 -4.115 -18.868 1.00 88.88 97 PRO A O 1
ATOM 762 N N . LEU A 1 98 ? 28.262 -4.333 -20.265 1.00 91.50 98 LEU A N 1
ATOM 763 C CA . LEU A 1 98 ? 29.287 -3.838 -19.339 1.00 91.50 98 LEU A CA 1
ATOM 764 C C . LEU A 1 98 ? 29.157 -2.329 -19.101 1.00 91.50 98 LEU A C 1
ATOM 766 O O . LEU A 1 98 ? 29.254 -1.863 -17.963 1.00 91.50 98 LEU A O 1
ATOM 770 N N . LEU A 1 99 ? 28.912 -1.576 -20.175 1.00 90.56 99 LEU A N 1
ATOM 771 C CA . LEU A 1 99 ? 28.776 -0.125 -20.150 1.00 90.56 99 LEU A CA 1
ATOM 772 C C . LEU A 1 99 ? 27.411 0.320 -19.629 1.00 90.56 99 LEU A C 1
ATOM 774 O O . LEU A 1 99 ? 27.355 1.298 -18.896 1.00 90.56 99 LEU A O 1
ATOM 778 N N . MET A 1 100 ? 26.317 -0.387 -19.932 1.00 84.12 100 MET A N 1
ATOM 779 C CA . MET A 1 100 ? 24.986 -0.049 -19.405 1.00 84.12 100 MET A CA 1
ATOM 780 C C . MET A 1 100 ? 24.946 -0.130 -17.882 1.00 84.12 100 MET A C 1
ATOM 782 O O . MET A 1 100 ? 24.371 0.750 -17.246 1.00 84.12 100 MET A O 1
ATOM 786 N N . THR A 1 101 ? 25.600 -1.134 -17.293 1.00 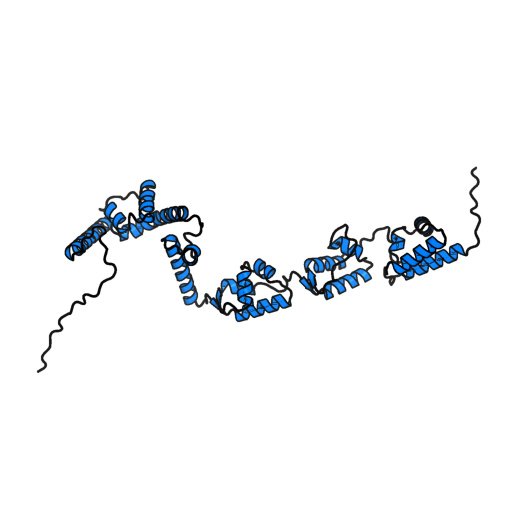83.81 101 THR A N 1
ATOM 787 C CA . THR A 1 101 ? 25.682 -1.269 -15.831 1.00 83.81 101 THR A CA 1
ATOM 788 C C . THR A 1 101 ? 26.349 -0.040 -15.200 1.00 83.81 101 THR A C 1
ATOM 790 O O . THR A 1 101 ? 25.821 0.529 -14.248 1.00 83.81 101 THR A O 1
ATOM 793 N N . ARG A 1 102 ? 27.463 0.427 -15.778 1.00 88.31 102 ARG A N 1
ATOM 794 C CA . ARG A 1 102 ? 28.210 1.609 -15.309 1.00 88.31 102 ARG A CA 1
ATOM 795 C C . ARG A 1 102 ? 27.493 2.924 -15.597 1.00 88.31 102 ARG A C 1
ATOM 797 O O . ARG A 1 102 ? 27.421 3.792 -14.731 1.00 88.31 102 ARG A O 1
ATOM 804 N N . TRP A 1 103 ? 26.918 3.057 -16.791 1.00 84.56 103 TRP A N 1
ATOM 805 C CA . TRP A 1 103 ? 26.133 4.221 -17.196 1.00 84.56 103 TRP A CA 1
ATOM 806 C C . TRP A 1 103 ? 25.000 4.459 -16.199 1.00 84.56 103 TRP A C 1
ATOM 808 O O . TRP A 1 103 ? 24.862 5.576 -15.711 1.00 84.56 103 TRP A O 1
ATOM 818 N N . VAL A 1 104 ? 24.231 3.425 -15.840 1.00 78.62 104 VAL A N 1
ATOM 819 C CA . VAL A 1 104 ? 23.124 3.551 -14.875 1.00 78.62 104 VAL A CA 1
ATOM 820 C C . VAL A 1 104 ? 23.608 4.100 -13.532 1.00 78.62 104 VAL A C 1
ATOM 822 O O . VAL A 1 104 ? 22.998 5.038 -13.024 1.00 78.62 104 VAL A O 1
ATOM 825 N N . VAL A 1 105 ? 24.731 3.600 -13.001 1.00 83.50 105 VAL A N 1
ATOM 826 C CA . VAL A 1 105 ? 25.325 4.108 -11.750 1.00 83.50 105 VAL A CA 1
ATOM 827 C C . VAL A 1 105 ? 25.685 5.594 -11.869 1.00 83.50 105 VAL A C 1
ATOM 829 O O . VAL A 1 105 ? 25.366 6.389 -10.984 1.00 83.50 105 VAL A O 1
ATOM 832 N N . LEU A 1 106 ? 26.304 6.000 -12.979 1.00 83.25 106 LEU A N 1
ATOM 833 C CA . LEU A 1 106 ? 26.686 7.396 -13.217 1.00 83.25 106 LEU A CA 1
ATOM 834 C C . LEU A 1 106 ? 25.471 8.316 -13.439 1.00 83.25 106 LEU A C 1
ATOM 836 O O . LEU A 1 106 ? 25.468 9.463 -12.987 1.00 83.25 106 LEU A O 1
ATOM 840 N N . GLU A 1 107 ? 24.417 7.838 -14.106 1.00 74.81 107 GLU A N 1
ATOM 841 C CA . GLU A 1 107 ? 23.158 8.579 -14.256 1.00 74.81 107 GLU A CA 1
ATOM 842 C C . GLU A 1 107 ? 22.415 8.728 -12.923 1.00 74.81 107 GLU A C 1
ATOM 844 O O . GLU A 1 107 ? 21.889 9.807 -12.638 1.00 74.81 107 GLU A O 1
ATOM 849 N N . GLU A 1 108 ? 22.411 7.694 -12.079 1.00 72.31 108 GLU A N 1
ATOM 850 C CA . GLU A 1 108 ? 21.857 7.750 -10.722 1.00 72.31 108 GLU A CA 1
ATOM 851 C C . GLU A 1 108 ? 22.570 8.796 -9.857 1.00 72.31 108 GLU A C 1
ATOM 853 O O . GLU A 1 108 ? 21.906 9.592 -9.189 1.00 72.31 108 GLU A O 1
ATOM 858 N N . GLN A 1 109 ? 23.903 8.871 -9.931 1.00 78.94 109 GLN A N 1
ATOM 859 C CA . GLN A 1 109 ? 24.688 9.895 -9.230 1.00 78.94 109 GLN A CA 1
ATOM 860 C C . GLN A 1 109 ? 24.353 11.324 -9.695 1.00 78.94 109 GLN A C 1
ATOM 862 O O . GLN A 1 109 ? 24.360 12.253 -8.886 1.00 78.94 109 GLN A O 1
ATOM 867 N N . ARG A 1 110 ? 24.024 11.523 -10.981 1.00 73.81 110 ARG A N 1
ATOM 868 C CA . ARG A 1 110 ? 23.654 12.842 -11.534 1.00 73.81 110 ARG A CA 1
ATOM 869 C C . ARG A 1 110 ? 22.220 13.268 -11.216 1.00 73.81 110 ARG A C 1
ATOM 871 O O . ARG A 1 110 ? 21.924 14.462 -11.253 1.00 73.81 110 ARG A O 1
ATOM 878 N N . ALA A 1 111 ? 21.329 12.326 -10.918 1.00 66.88 111 ALA A N 1
ATOM 879 C CA . ALA A 1 111 ? 19.919 12.588 -10.644 1.00 66.88 111 ALA A CA 1
ATOM 880 C C . ALA A 1 111 ? 19.519 12.062 -9.249 1.00 66.88 111 ALA A C 1
ATOM 882 O O . ALA A 1 111 ? 18.806 11.056 -9.153 1.00 66.88 111 ALA A O 1
ATOM 883 N N . PRO A 1 112 ? 19.868 12.778 -8.158 1.00 60.84 112 PRO A N 1
ATOM 884 C CA . PRO A 1 112 ? 19.754 12.307 -6.768 1.00 60.84 112 PRO A CA 1
ATOM 885 C C . PRO A 1 112 ? 18.316 12.090 -6.269 1.00 60.84 112 PRO A C 1
ATOM 887 O O . PRO A 1 112 ? 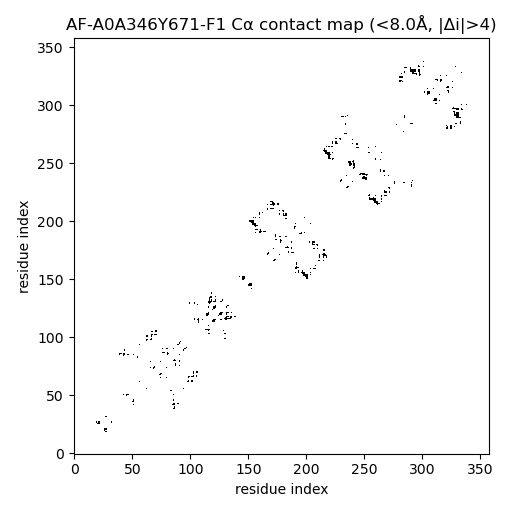18.098 11.741 -5.114 1.00 60.84 112 PRO A O 1
ATOM 890 N N . SER A 1 113 ? 17.311 12.247 -7.135 1.00 70.94 113 SER A N 1
ATOM 891 C CA . SER A 1 113 ? 15.936 11.816 -6.865 1.00 70.94 113 SER A CA 1
ATOM 892 C C . SER A 1 113 ? 15.815 10.324 -6.513 1.00 70.94 113 SER A C 1
ATOM 894 O O . SER A 1 113 ? 14.763 9.919 -6.013 1.00 70.94 113 SER A O 1
ATOM 896 N N . GLY A 1 114 ? 16.844 9.514 -6.819 1.00 72.00 114 GLY A N 1
ATOM 897 C CA . GLY A 1 114 ? 16.891 8.070 -6.566 1.00 72.00 114 GLY A CA 1
ATOM 898 C C . GLY A 1 114 ? 15.917 7.256 -7.424 1.00 72.00 114 GLY A C 1
ATOM 899 O O . GLY A 1 114 ? 15.660 6.093 -7.133 1.00 72.00 114 GLY A O 1
ATOM 900 N N . ARG A 1 115 ? 15.314 7.873 -8.449 1.00 80.06 115 ARG A N 1
ATOM 901 C CA . ARG A 1 115 ? 14.267 7.271 -9.294 1.00 80.06 115 ARG A CA 1
ATOM 902 C C . ARG A 1 115 ? 14.718 6.981 -10.723 1.00 80.06 115 ARG A C 1
ATOM 904 O O . ARG A 1 115 ? 13.899 6.540 -11.538 1.00 80.06 115 ARG A O 1
ATOM 911 N N . HIS A 1 116 ? 15.995 7.205 -11.032 1.00 84.25 116 HIS A N 1
ATOM 912 C CA . HIS A 1 116 ? 16.578 6.796 -12.304 1.00 84.25 116 HIS A CA 1
ATOM 913 C C . HIS A 1 116 ? 16.519 5.260 -12.461 1.00 84.25 116 HIS A C 1
ATOM 915 O O . HIS A 1 116 ? 16.344 4.541 -11.484 1.00 84.25 116 HIS A O 1
ATOM 921 N N . GLY A 1 117 ? 16.529 4.750 -13.696 1.00 82.00 117 GLY A N 1
ATOM 922 C CA . GLY A 1 117 ? 16.392 3.311 -13.956 1.00 82.00 117 GLY A CA 1
ATOM 923 C C . GLY A 1 117 ? 14.986 2.747 -13.714 1.00 82.00 117 GLY A C 1
ATOM 924 O O . GLY A 1 117 ? 14.769 1.545 -13.844 1.00 82.00 117 GLY A O 1
ATOM 925 N N . THR A 1 118 ? 13.997 3.589 -13.391 1.00 88.88 118 THR A N 1
ATOM 926 C CA . THR A 1 118 ? 12.619 3.155 -13.124 1.00 88.88 118 THR A CA 1
ATOM 927 C C . THR A 1 118 ? 11.621 3.740 -14.123 1.00 88.88 118 THR A C 1
ATOM 929 O O . THR A 1 118 ? 11.833 4.794 -14.725 1.00 88.88 118 THR A O 1
ATOM 932 N N . VAL A 1 119 ? 10.455 3.098 -14.249 1.00 89.38 119 VAL A N 1
ATOM 933 C CA . VAL A 1 119 ? 9.318 3.644 -15.018 1.00 89.38 119 VAL A CA 1
ATOM 934 C C . VAL A 1 119 ? 8.858 4.993 -14.450 1.00 89.38 119 VAL A C 1
ATOM 936 O O . VAL A 1 119 ? 8.401 5.860 -15.193 1.00 89.38 119 VAL A O 1
ATOM 939 N N . HIS A 1 120 ? 8.982 5.191 -13.133 1.00 88.50 120 HIS A N 1
ATOM 940 C CA . HIS A 1 120 ? 8.599 6.443 -12.487 1.00 88.50 120 HIS A CA 1
ATOM 941 C C . HIS A 1 120 ? 9.517 7.588 -12.916 1.00 88.50 120 HIS A C 1
ATOM 943 O O . HIS A 1 120 ? 9.006 8.633 -13.315 1.00 88.50 120 HIS A O 1
ATOM 949 N N . GLY A 1 121 ? 10.834 7.360 -12.922 1.00 86.88 121 GLY A N 1
ATOM 950 C CA . GLY A 1 121 ? 11.811 8.326 -13.427 1.00 86.88 121 GLY A CA 1
ATOM 951 C C . GLY A 1 121 ? 11.514 8.741 -14.866 1.00 86.88 121 GLY A C 1
ATOM 952 O O . GLY A 1 121 ? 11.537 9.925 -15.198 1.00 86.88 121 GLY A O 1
ATOM 953 N N . TYR A 1 122 ? 11.118 7.784 -15.713 1.00 91.56 122 TYR A N 1
ATOM 954 C CA . TYR A 1 122 ? 10.707 8.083 -17.084 1.00 91.56 122 TYR A CA 1
ATOM 955 C C . TYR A 1 122 ? 9.429 8.938 -17.156 1.00 91.56 122 TYR A C 1
ATOM 957 O O . TYR A 1 122 ? 9.384 9.965 -17.834 1.00 91.56 122 TYR A O 1
ATOM 965 N N . VAL A 1 123 ? 8.355 8.513 -16.489 1.00 88.94 123 VAL A N 1
ATOM 966 C CA . VAL A 1 123 ? 7.020 9.107 -16.674 1.00 88.94 123 VAL A CA 1
ATOM 967 C C . VAL A 1 123 ? 6.830 10.398 -15.878 1.00 88.94 123 VAL A C 1
ATOM 969 O O . VAL A 1 123 ? 6.184 11.320 -16.371 1.00 88.94 123 VAL A O 1
ATOM 972 N N . LYS A 1 124 ? 7.324 10.453 -14.640 1.00 86.44 124 LYS A N 1
ATOM 973 C CA . LYS A 1 124 ? 7.084 11.568 -13.713 1.00 86.44 124 LYS A CA 1
ATOM 974 C C . LYS A 1 124 ? 8.216 12.572 -13.709 1.00 86.44 124 LYS A C 1
ATOM 976 O O . LYS A 1 124 ? 7.943 13.761 -13.812 1.00 86.44 124 LYS A O 1
ATOM 981 N N . ASP A 1 125 ? 9.448 12.083 -13.662 1.00 84.19 125 ASP A N 1
ATOM 982 C CA . ASP A 1 125 ? 10.623 12.953 -13.591 1.00 84.19 125 ASP A CA 1
ATOM 983 C C . ASP A 1 125 ? 11.118 13.354 -14.995 1.00 84.19 125 ASP A C 1
ATOM 985 O O . ASP A 1 125 ? 12.047 14.140 -15.139 1.00 84.19 125 ASP A O 1
ATOM 989 N N . GLY A 1 126 ? 10.485 12.828 -16.054 1.00 84.56 126 GLY A N 1
ATOM 990 C CA . GLY A 1 126 ? 10.794 13.173 -17.442 1.00 84.56 126 GLY A CA 1
ATOM 991 C C . GLY A 1 126 ? 12.139 12.636 -17.931 1.00 84.56 126 GLY A C 1
ATOM 992 O O . GLY A 1 126 ? 12.573 12.999 -19.022 1.00 84.56 126 GLY A O 1
ATOM 993 N N . CYS A 1 127 ? 12.794 11.756 -17.169 1.00 86.69 127 CYS A N 1
ATOM 994 C CA . CYS A 1 127 ? 14.098 11.227 -17.528 1.00 86.69 127 CYS A CA 1
ATOM 995 C C . CYS A 1 127 ? 14.012 10.393 -18.815 1.00 86.69 127 CYS A C 1
ATOM 997 O O . CYS A 1 127 ? 13.098 9.586 -19.011 1.00 86.69 127 CYS A O 1
ATOM 999 N N . ARG A 1 128 ? 14.962 10.605 -19.726 1.00 86.56 128 ARG A N 1
ATOM 1000 C CA . ARG A 1 128 ? 15.060 9.884 -21.007 1.00 86.56 128 ARG A CA 1
ATOM 1001 C C . ARG A 1 128 ? 16.354 9.086 -21.141 1.00 86.56 128 ARG A C 1
ATOM 1003 O O . ARG A 1 128 ? 16.610 8.562 -22.219 1.00 86.56 128 ARG A O 1
ATOM 1010 N N . GLY A 1 129 ? 17.127 8.980 -20.059 1.00 82.81 129 GLY A N 1
ATOM 1011 C CA . GLY A 1 129 ? 18.349 8.183 -20.034 1.00 82.81 129 GLY A CA 1
ATOM 1012 C C . GLY A 1 129 ? 18.069 6.699 -20.310 1.00 82.81 129 GLY A C 1
ATOM 1013 O O . GLY A 1 129 ? 16.931 6.240 -20.096 1.00 82.81 129 GLY A O 1
ATOM 1014 N N . PRO A 1 130 ? 19.066 5.943 -20.801 1.00 77.12 130 PRO A N 1
ATOM 1015 C CA . PRO A 1 130 ? 18.888 4.560 -21.233 1.00 77.12 130 PRO A CA 1
ATOM 1016 C C . PRO A 1 130 ? 18.262 3.660 -20.166 1.00 77.12 130 PRO A C 1
ATOM 1018 O O . PRO A 1 130 ? 17.372 2.878 -20.500 1.00 77.12 130 PRO A O 1
ATOM 1021 N N . GLY A 1 131 ? 18.630 3.820 -18.888 1.00 80.56 131 GLY A N 1
ATOM 1022 C CA . GLY A 1 131 ? 18.068 3.025 -17.790 1.00 80.56 131 GLY A CA 1
ATOM 1023 C C . GLY A 1 131 ? 16.555 3.216 -17.634 1.00 80.56 131 GLY A C 1
ATOM 1024 O O . GLY A 1 131 ? 15.783 2.255 -17.625 1.00 80.56 131 GLY A O 1
ATOM 1025 N N . CYS A 1 132 ? 16.096 4.469 -17.585 1.00 86.81 132 CYS A N 1
ATOM 1026 C CA . CYS A 1 132 ? 14.667 4.799 -17.520 1.00 86.81 132 CYS A CA 1
ATOM 1027 C C . CYS A 1 132 ? 13.902 4.340 -18.776 1.00 86.81 132 CYS A C 1
ATOM 1029 O O . CYS A 1 132 ? 12.780 3.830 -18.681 1.00 86.81 132 CYS A O 1
ATOM 1031 N N . ALA A 1 133 ? 14.498 4.514 -19.959 1.00 86.19 133 ALA A N 1
ATOM 1032 C CA . ALA A 1 133 ? 13.898 4.097 -21.224 1.00 86.19 133 ALA A CA 1
ATOM 1033 C C . ALA A 1 133 ? 13.772 2.565 -21.326 1.00 86.19 133 ALA A C 1
ATOM 1035 O O . ALA A 1 133 ? 12.7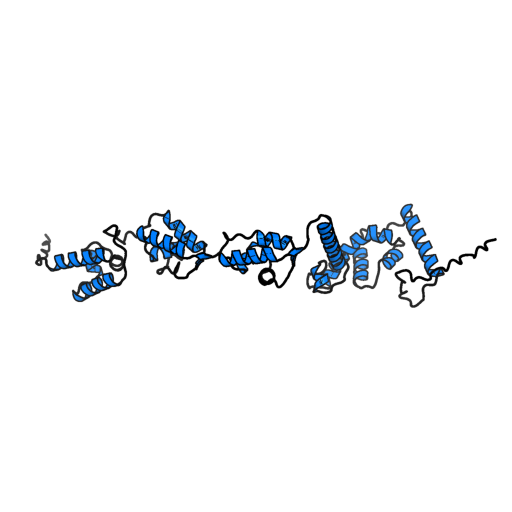25 2.063 -21.749 1.00 86.19 133 ALA A O 1
ATOM 1036 N N . ALA A 1 134 ? 14.793 1.819 -20.895 1.00 82.62 134 ALA A N 1
ATOM 1037 C CA . ALA A 1 134 ? 14.777 0.361 -20.819 1.00 82.62 134 ALA A CA 1
ATOM 1038 C C . ALA A 1 134 ? 13.689 -0.130 -19.854 1.00 82.62 134 ALA A C 1
ATOM 1040 O O . ALA A 1 134 ? 12.847 -0.940 -20.250 1.00 82.62 134 ALA A O 1
ATOM 1041 N N . ALA A 1 135 ? 13.608 0.447 -18.650 1.00 85.19 135 ALA A N 1
ATOM 1042 C CA . ALA A 1 135 ? 12.565 0.122 -17.678 1.00 85.19 135 ALA A CA 1
ATOM 1043 C C . ALA A 1 135 ? 11.147 0.340 -18.242 1.00 85.19 135 ALA A C 1
ATOM 1045 O O . ALA A 1 135 ? 10.267 -0.511 -18.084 1.00 85.19 135 ALA A O 1
ATOM 1046 N N . MET A 1 136 ? 10.922 1.450 -18.956 1.00 93.19 136 MET A N 1
ATOM 1047 C CA . MET A 1 136 ? 9.647 1.731 -19.628 1.00 93.19 136 MET A CA 1
ATOM 1048 C C . MET A 1 136 ? 9.353 0.742 -20.770 1.00 93.19 136 MET A C 1
ATOM 1050 O O . MET A 1 136 ? 8.208 0.305 -20.948 1.00 93.19 136 MET A O 1
ATOM 1054 N N . LYS A 1 137 ? 10.372 0.360 -21.548 1.00 90.69 137 LYS A N 1
ATOM 1055 C CA . LYS A 1 137 ? 10.255 -0.625 -22.633 1.00 90.69 137 LYS A CA 1
ATOM 1056 C C . LYS A 1 137 ? 9.896 -2.008 -22.094 1.00 90.69 137 LYS A C 1
ATOM 1058 O O . LYS A 1 137 ? 9.016 -2.663 -22.656 1.00 90.69 137 LYS A O 1
ATOM 1063 N N . ASP A 1 138 ? 10.517 -2.431 -21.000 1.00 86.88 138 ASP A N 1
ATOM 1064 C CA . ASP A 1 138 ? 10.255 -3.728 -20.379 1.00 86.88 138 ASP A CA 1
ATOM 1065 C C . ASP A 1 138 ? 8.888 -3.784 -19.698 1.00 86.88 138 ASP A C 1
ATOM 1067 O O . ASP A 1 138 ? 8.155 -4.759 -19.883 1.00 86.88 138 ASP A O 1
ATOM 1071 N N . ASP A 1 139 ? 8.467 -2.715 -19.019 1.00 89.69 139 ASP A N 1
ATOM 1072 C CA . ASP A 1 139 ? 7.091 -2.594 -18.528 1.00 89.69 139 ASP A CA 1
ATOM 1073 C C . ASP A 1 139 ? 6.073 -2.659 -19.679 1.00 89.69 139 ASP A C 1
ATOM 1075 O O . ASP A 1 139 ? 5.104 -3.419 -19.617 1.00 89.69 139 ASP A O 1
ATOM 1079 N N . SER A 1 140 ? 6.330 -1.955 -20.786 1.00 89.25 140 SER A N 1
ATOM 1080 C CA . SER A 1 140 ? 5.477 -2.004 -21.981 1.00 89.25 140 SER A CA 1
ATOM 1081 C C . SER A 1 140 ? 5.409 -3.408 -22.594 1.00 89.25 140 SER A C 1
ATOM 1083 O O . SER A 1 140 ? 4.325 -3.878 -22.946 1.00 89.25 140 SER A O 1
ATOM 1085 N N . ARG A 1 141 ? 6.543 -4.117 -22.694 1.00 88.94 141 ARG A N 1
ATOM 1086 C CA . ARG A 1 141 ? 6.601 -5.516 -23.156 1.00 88.94 141 ARG A CA 1
ATOM 1087 C C . ARG A 1 141 ? 5.808 -6.438 -22.239 1.00 88.94 141 ARG A C 1
ATOM 1089 O O . ARG A 1 141 ? 5.018 -7.241 -22.732 1.00 88.94 141 ARG A O 1
ATOM 1096 N N . ARG A 1 142 ? 5.979 -6.311 -20.920 1.00 85.25 142 ARG A N 1
ATOM 1097 C CA . ARG A 1 142 ? 5.233 -7.087 -19.922 1.00 85.25 142 ARG A CA 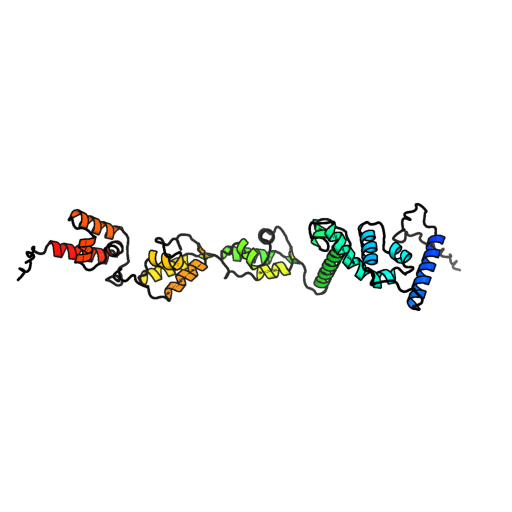1
ATOM 1098 C C . ARG A 1 142 ? 3.727 -6.868 -20.063 1.00 85.25 142 ARG A C 1
ATOM 1100 O O . ARG A 1 142 ? 2.985 -7.846 -20.102 1.00 85.25 142 ARG A O 1
ATOM 1107 N N . ARG A 1 143 ? 3.277 -5.616 -20.216 1.00 83.19 143 ARG A N 1
ATOM 1108 C CA . ARG A 1 143 ? 1.857 -5.285 -20.441 1.00 83.19 143 ARG A CA 1
ATOM 1109 C C . ARG A 1 143 ? 1.318 -5.907 -21.729 1.00 83.19 143 ARG A C 1
ATOM 1111 O O . ARG A 1 143 ? 0.262 -6.528 -21.701 1.00 83.19 143 ARG A O 1
ATOM 1118 N N . ARG A 1 144 ? 2.055 -5.802 -22.841 1.00 86.88 144 ARG A N 1
ATOM 1119 C CA . ARG A 1 144 ? 1.666 -6.426 -24.121 1.00 86.88 144 ARG A CA 1
ATOM 1120 C C . ARG A 1 144 ? 1.563 -7.947 -24.012 1.00 86.88 144 ARG A C 1
ATOM 1122 O O . ARG A 1 144 ? 0.600 -8.516 -24.508 1.00 86.88 144 ARG A O 1
ATOM 1129 N N . ARG A 1 145 ? 2.513 -8.597 -23.328 1.00 87.69 145 ARG A N 1
ATOM 1130 C CA . ARG A 1 145 ? 2.468 -10.047 -23.071 1.00 87.69 145 ARG A CA 1
ATOM 1131 C C . ARG A 1 145 ? 1.251 -10.440 -22.235 1.00 87.69 145 ARG A C 1
ATOM 1133 O O . ARG A 1 145 ? 0.593 -11.411 -22.575 1.00 87.69 145 ARG A O 1
ATOM 1140 N N . ALA A 1 146 ? 0.926 -9.685 -21.183 1.00 82.06 146 ALA A N 1
ATOM 1141 C CA . ALA A 1 146 ? -0.262 -9.951 -20.370 1.00 82.06 146 ALA A CA 1
ATOM 1142 C C . ALA A 1 146 ? -1.544 -9.927 -21.221 1.00 82.06 146 ALA A C 1
ATOM 1144 O O . ALA A 1 146 ? -2.316 -10.880 -21.177 1.00 82.06 146 ALA A O 1
ATOM 1145 N N . VAL A 1 147 ? -1.700 -8.904 -22.070 1.00 83.56 147 VAL A N 1
ATOM 1146 C CA . VAL A 1 147 ? -2.826 -8.804 -23.012 1.00 83.56 147 VAL A CA 1
ATOM 1147 C C . VAL A 1 147 ? -2.847 -9.978 -23.994 1.00 83.56 147 VAL A C 1
ATOM 1149 O O . VAL A 1 147 ? -3.896 -10.584 -24.182 1.00 83.56 147 VAL A O 1
ATOM 1152 N N . ALA A 1 148 ? -1.699 -10.342 -24.575 1.00 87.56 148 ALA A N 1
ATOM 1153 C CA . ALA A 1 148 ? -1.599 -11.469 -25.507 1.00 87.56 148 ALA A CA 1
ATOM 1154 C C . ALA A 1 148 ? -1.990 -12.815 -24.866 1.00 87.56 148 ALA A C 1
ATOM 1156 O O . ALA A 1 148 ? -2.560 -13.668 -25.536 1.00 87.56 148 ALA A O 1
ATOM 1157 N N . TYR A 1 149 ? -1.739 -12.988 -23.565 1.00 91.19 149 TYR A N 1
ATOM 1158 C CA . TYR A 1 149 ? -2.161 -14.163 -22.797 1.00 91.19 149 TYR A CA 1
ATOM 1159 C C . TYR A 1 149 ? -3.590 -14.066 -22.239 1.00 91.19 149 TYR A C 1
ATOM 1161 O O . TYR A 1 149 ? -3.953 -14.845 -21.360 1.00 91.19 149 TYR A O 1
ATOM 1169 N N . GLY A 1 150 ? -4.392 -13.094 -22.686 1.00 86.50 150 GLY A N 1
ATOM 1170 C CA . GLY A 1 150 ? -5.767 -12.911 -22.218 1.00 86.50 150 GLY A CA 1
ATOM 1171 C C . GLY A 1 150 ? -5.875 -12.450 -20.762 1.00 86.50 150 GLY A C 1
ATOM 1172 O O . GLY A 1 150 ? -6.938 -12.564 -20.163 1.00 86.50 150 GLY A O 1
ATOM 1173 N N . ARG A 1 151 ? -4.791 -11.930 -20.172 1.00 84.69 151 ARG A N 1
ATOM 1174 C CA . ARG A 1 151 ? -4.795 -11.344 -18.827 1.00 84.69 151 ARG A CA 1
ATOM 1175 C C . ARG A 1 151 ? -4.999 -9.834 -18.963 1.00 84.69 151 ARG A C 1
ATOM 1177 O O . ARG A 1 151 ? -4.036 -9.130 -19.288 1.00 84.69 151 ARG A O 1
ATOM 1184 N N . PRO A 1 152 ? -6.221 -9.308 -18.760 1.00 79.75 152 PRO A N 1
ATOM 1185 C CA . PRO A 1 152 ? -6.463 -7.880 -18.891 1.00 79.75 152 PRO A CA 1
ATOM 1186 C C . PRO A 1 152 ? -5.593 -7.127 -17.880 1.00 79.75 152 PRO A C 1
ATOM 1188 O O . PRO A 1 152 ? -5.693 -7.334 -16.676 1.00 79.75 152 PRO A O 1
ATOM 1191 N N . ALA A 1 153 ? -4.706 -6.253 -18.365 1.00 85.31 153 ALA A N 1
ATOM 1192 C CA . ALA A 1 153 ? -3.856 -5.446 -17.487 1.00 85.31 153 ALA A CA 1
ATOM 1193 C C . ALA A 1 153 ? -4.688 -4.463 -16.650 1.00 85.31 153 ALA A C 1
ATOM 1195 O O . ALA A 1 153 ? -4.316 -4.119 -15.531 1.00 85.31 153 ALA A O 1
ATOM 1196 N N . LEU A 1 154 ? -5.819 -4.026 -17.204 1.00 92.44 154 LEU A N 1
ATOM 1197 C CA . LEU A 1 154 ? -6.767 -3.120 -16.583 1.00 92.44 154 LEU A CA 1
ATOM 1198 C C . LEU A 1 154 ? -8.142 -3.783 -16.512 1.00 92.44 154 LEU A C 1
ATOM 1200 O O . LEU A 1 154 ? -8.607 -4.327 -17.511 1.00 92.44 154 LEU A O 1
ATOM 1204 N N . VAL A 1 155 ? -8.800 -3.679 -15.363 1.00 93.88 155 VAL A N 1
ATOM 1205 C CA . VAL A 1 155 ? -10.168 -4.152 -15.132 1.00 93.88 155 VAL A CA 1
ATOM 1206 C C . VAL A 1 155 ? -11.087 -2.979 -14.769 1.00 93.88 155 VAL A C 1
ATOM 1208 O O . VAL A 1 155 ? -10.600 -1.977 -14.226 1.00 93.88 155 VAL A O 1
ATOM 1211 N N . PRO A 1 156 ? -12.395 -3.064 -15.074 1.00 96.31 156 PRO A N 1
ATOM 1212 C CA . PRO A 1 156 ? -13.364 -2.042 -14.691 1.00 96.31 156 PRO A CA 1
ATOM 1213 C C . PRO A 1 156 ? -13.429 -1.844 -13.175 1.00 96.31 156 PRO A C 1
ATOM 1215 O O . PRO A 1 156 ? -13.373 -2.802 -12.408 1.00 96.31 156 PRO A O 1
ATOM 1218 N N . VAL A 1 157 ? -13.590 -0.594 -12.740 1.00 97.50 157 VAL A N 1
ATOM 1219 C CA . VAL A 1 157 ? -13.669 -0.247 -11.310 1.00 97.50 157 VAL A CA 1
ATOM 1220 C C . VAL A 1 157 ? -15.011 -0.614 -10.668 1.00 97.50 157 VAL A C 1
ATOM 1222 O O . VAL A 1 157 ? -15.048 -0.786 -9.455 1.00 97.50 157 VAL A O 1
ATOM 1225 N N . GLY A 1 158 ? -16.085 -0.783 -11.448 1.00 96.06 158 GLY A N 1
ATOM 1226 C CA . GLY A 1 158 ? -17.451 -1.027 -10.952 1.00 96.06 158 GLY A CA 1
ATOM 1227 C C . GLY A 1 158 ? -17.547 -2.060 -9.817 1.00 96.06 158 GLY A C 1
ATOM 1228 O O . GLY A 1 158 ? -17.865 -1.656 -8.697 1.00 96.06 158 GLY A O 1
ATOM 1229 N N . PRO A 1 159 ? -17.159 -3.331 -10.048 1.00 96.00 159 PRO A N 1
ATOM 1230 C CA . PRO A 1 159 ? -17.241 -4.385 -9.029 1.00 96.00 159 PRO A CA 1
ATOM 1231 C C . PRO A 1 159 ? -16.418 -4.093 -7.766 1.00 96.00 159 PRO A C 1
ATOM 1233 O O . PRO A 1 159 ? -16.772 -4.478 -6.658 1.00 96.00 159 PRO A O 1
ATOM 1236 N N . ILE A 1 160 ? -15.298 -3.384 -7.920 1.00 97.44 160 ILE A N 1
ATOM 1237 C CA . ILE A 1 160 ? -14.407 -3.036 -6.809 1.00 97.44 160 ILE A CA 1
ATOM 1238 C C . ILE A 1 160 ? -15.017 -1.891 -5.999 1.00 97.44 160 ILE A C 1
ATOM 1240 O O . ILE A 1 160 ? -14.930 -1.887 -4.778 1.00 97.44 160 ILE A O 1
ATOM 1244 N N . GLY A 1 161 ? -15.631 -0.914 -6.671 1.00 97.00 161 GLY A N 1
ATOM 1245 C CA . GLY A 1 161 ? -16.354 0.175 -6.025 1.00 97.00 161 GLY A CA 1
ATOM 1246 C C . GLY A 1 161 ? -17.513 -0.343 -5.177 1.00 97.00 161 GLY A C 1
ATOM 1247 O O . GLY A 1 161 ? -17.634 0.071 -4.030 1.00 97.00 161 GLY A O 1
ATOM 1248 N N . GLU A 1 162 ? -18.294 -1.284 -5.711 1.00 97.19 162 GLU A N 1
ATOM 1249 C CA . GLU A 1 162 ? -19.374 -1.975 -4.989 1.00 97.19 162 GLU A CA 1
ATOM 1250 C C . GLU A 1 162 ? -18.844 -2.691 -3.740 1.00 97.19 162 GLU A C 1
ATOM 1252 O O . GLU A 1 162 ? -19.287 -2.395 -2.634 1.00 97.19 162 GLU A O 1
ATOM 1257 N N . HIS A 1 163 ? -17.792 -3.504 -3.880 1.00 97.38 163 HIS A N 1
ATOM 1258 C CA . HIS A 1 163 ? -17.148 -4.172 -2.741 1.00 97.38 163 HIS A CA 1
ATOM 1259 C C . HIS A 1 163 ? -16.641 -3.191 -1.671 1.00 97.38 163 HIS A C 1
ATOM 1261 O O . HIS A 1 163 ? -16.778 -3.423 -0.472 1.00 97.38 163 HIS A O 1
ATOM 1267 N N . LEU A 1 164 ? -16.054 -2.059 -2.076 1.00 96.81 164 LEU A N 1
ATOM 1268 C CA . LEU A 1 164 ? -15.605 -1.026 -1.136 1.00 96.81 164 LEU A CA 1
ATOM 1269 C C . LEU A 1 164 ? -16.773 -0.351 -0.403 1.00 96.81 164 LEU A C 1
ATOM 1271 O O . LEU A 1 164 ? -16.608 0.049 0.753 1.00 96.81 164 LEU A O 1
ATOM 1275 N N . ASP A 1 165 ? -17.919 -0.203 -1.063 1.00 96.19 165 ASP A N 1
ATOM 1276 C CA . ASP A 1 165 ? -19.136 0.332 -0.460 1.00 96.19 165 ASP A CA 1
ATOM 1277 C C . ASP A 1 165 ? -19.742 -0.687 0.532 1.00 96.19 165 ASP A C 1
ATOM 1279 O O . ASP A 1 165 ? -20.089 -0.295 1.651 1.00 96.19 165 ASP A O 1
ATOM 1283 N N . ASP A 1 166 ? -19.718 -1.987 0.217 1.00 94.25 166 ASP A N 1
ATOM 1284 C CA . ASP A 1 166 ? -20.115 -3.077 1.127 1.00 94.25 166 ASP A CA 1
ATOM 1285 C C . ASP A 1 166 ? -19.215 -3.151 2.368 1.00 94.25 166 ASP A C 1
ATOM 1287 O O . ASP A 1 166 ? -19.685 -3.219 3.509 1.00 94.25 166 ASP A O 1
ATOM 1291 N N . LEU A 1 167 ? -17.896 -3.064 2.174 1.00 93.81 167 LEU A N 1
ATOM 1292 C CA . LEU A 1 167 ? -16.926 -2.989 3.267 1.00 93.81 167 LEU A CA 1
ATOM 1293 C C . LEU A 1 167 ? -17.177 -1.761 4.152 1.00 93.81 167 LEU A C 1
ATOM 1295 O O . LEU A 1 167 ? -17.097 -1.857 5.380 1.00 93.81 167 LEU A O 1
ATOM 1299 N N . ALA A 1 168 ? -17.509 -0.613 3.558 1.00 91.81 168 ALA A N 1
ATOM 1300 C CA . ALA A 1 168 ? -17.845 0.591 4.308 1.00 91.81 168 ALA A CA 1
ATOM 1301 C C . ALA A 1 168 ? -19.149 0.425 5.107 1.00 91.81 168 ALA A C 1
ATOM 1303 O O . ALA A 1 168 ? -19.186 0.827 6.273 1.00 91.81 168 ALA A O 1
ATOM 1304 N N . ALA A 1 169 ? -20.176 -0.209 4.533 1.00 87.56 169 ALA A N 1
ATOM 1305 C CA . ALA A 1 169 ? -21.418 -0.550 5.231 1.00 87.56 169 ALA A CA 1
ATOM 1306 C C . ALA A 1 169 ? -21.164 -1.507 6.412 1.00 87.56 169 ALA A C 1
ATOM 1308 O O . ALA A 1 169 ? -21.707 -1.320 7.504 1.00 87.56 169 ALA A O 1
ATOM 1309 N N . ALA A 1 170 ? -20.231 -2.450 6.252 1.00 84.81 170 ALA A N 1
ATOM 1310 C CA . ALA A 1 170 ? -19.745 -3.315 7.327 1.00 84.81 170 ALA A CA 1
ATOM 1311 C C . ALA A 1 170 ? -18.859 -2.586 8.366 1.00 84.81 170 ALA A C 1
ATOM 1313 O O . ALA A 1 170 ? -18.514 -3.151 9.405 1.00 84.81 170 ALA A O 1
ATOM 1314 N N . GLY A 1 171 ? -18.511 -1.314 8.139 1.00 84.94 171 GLY A N 1
ATOM 1315 C CA . GLY A 1 171 ? -17.689 -0.486 9.029 1.00 84.94 171 GLY A CA 1
ATOM 1316 C C . GLY A 1 171 ? -16.183 -0.685 8.894 1.00 84.94 171 GLY A C 1
ATOM 1317 O O . GLY A 1 171 ? -15.424 -0.352 9.813 1.00 84.94 171 GLY A O 1
ATOM 1318 N N . VAL A 1 172 ? -15.728 -1.211 7.759 1.00 88.94 172 VAL A N 1
ATOM 1319 C CA . VAL A 1 172 ? -14.317 -1.224 7.379 1.00 88.94 172 VAL A CA 1
ATOM 1320 C C . VAL A 1 172 ? -13.970 0.132 6.755 1.00 88.94 172 VAL A C 1
ATOM 1322 O O . VAL A 1 172 ? -14.346 0.452 5.631 1.00 88.94 172 VAL A O 1
ATOM 1325 N N . GLY A 1 173 ? -13.231 0.963 7.490 1.00 91.19 173 GLY A N 1
ATOM 1326 C CA . GLY A 1 173 ? -12.784 2.263 6.981 1.00 91.19 173 GLY A CA 1
ATOM 1327 C C . GLY A 1 173 ? -11.750 2.143 5.854 1.00 91.19 173 GLY A C 1
ATOM 1328 O O . GLY A 1 173 ? -10.906 1.247 5.861 1.00 91.19 173 GLY A O 1
ATOM 1329 N N . MET A 1 174 ? -11.737 3.108 4.927 1.00 95.25 174 MET A N 1
ATOM 1330 C CA . MET A 1 174 ? -10.791 3.136 3.796 1.00 95.25 174 MET A CA 1
ATOM 1331 C C . MET A 1 174 ? -9.305 3.092 4.208 1.00 95.25 174 MET A C 1
ATOM 1333 O O . MET A 1 174 ? -8.542 2.408 3.527 1.00 95.25 174 MET A O 1
ATOM 1337 N N . PRO A 1 175 ? -8.856 3.736 5.311 1.00 93.62 175 PRO A N 1
ATOM 1338 C CA . PRO A 1 175 ? -7.484 3.568 5.801 1.00 93.62 175 PRO A CA 1
ATOM 1339 C C . PRO A 1 175 ? -7.146 2.121 6.184 1.00 93.62 175 PRO A C 1
ATOM 1341 O O . PRO A 1 175 ? -6.027 1.667 5.956 1.00 93.62 175 PRO A O 1
ATOM 1344 N N . THR A 1 176 ? -8.114 1.376 6.729 1.00 90.62 176 THR A N 1
ATOM 1345 C CA . THR A 1 176 ? -7.950 -0.051 7.035 1.00 90.62 176 THR A CA 1
ATOM 1346 C C . THR A 1 176 ? -7.843 -0.862 5.751 1.00 90.62 176 THR A C 1
ATOM 1348 O O . THR A 1 176 ? -6.902 -1.638 5.624 1.00 90.62 176 THR A O 1
ATOM 1351 N N . VAL A 1 177 ? -8.732 -0.629 4.778 1.00 95.25 177 VAL A N 1
ATOM 1352 C CA . VAL A 1 177 ? -8.667 -1.288 3.461 1.00 95.25 177 VAL A CA 1
ATOM 1353 C C . VAL A 1 177 ? -7.321 -1.031 2.784 1.00 95.25 177 VAL A C 1
ATOM 1355 O O . VAL A 1 177 ? -6.671 -1.964 2.329 1.00 95.25 177 VAL A O 1
A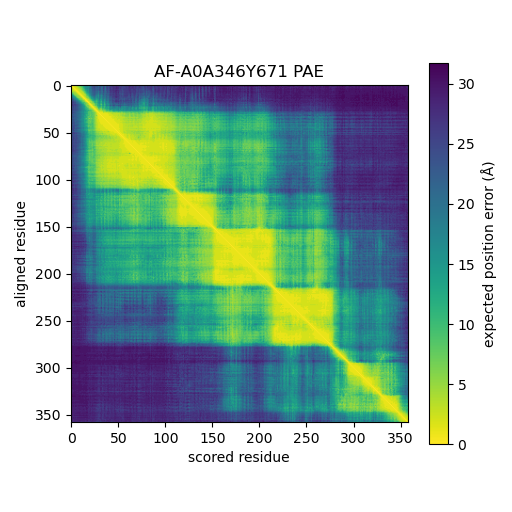TOM 1358 N N . SER A 1 178 ? -6.865 0.224 2.772 1.00 96.12 178 SER A N 1
ATOM 1359 C CA . SER A 1 178 ? -5.576 0.634 2.206 1.00 96.12 178 SER A CA 1
ATOM 1360 C C . SER A 1 178 ? -4.407 -0.141 2.817 1.00 96.12 178 SER A C 1
ATOM 1362 O O . SER A 1 178 ? -3.592 -0.704 2.083 1.00 96.12 178 SER A O 1
ATOM 1364 N N . ARG A 1 179 ? -4.353 -0.217 4.153 1.00 93.62 179 ARG A N 1
ATOM 1365 C CA . ARG A 1 179 ? -3.304 -0.946 4.874 1.00 93.62 179 ARG A CA 1
ATOM 1366 C C . ARG A 1 179 ? -3.346 -2.448 4.586 1.00 93.62 179 ARG A C 1
ATOM 1368 O O . ARG A 1 179 ? -2.294 -3.024 4.346 1.00 93.62 179 ARG A O 1
ATOM 1375 N N . GLN A 1 180 ? -4.532 -3.060 4.582 1.00 92.50 180 GLN A N 1
ATOM 1376 C CA . GLN A 1 180 ? -4.681 -4.505 4.364 1.00 92.50 180 GLN A CA 1
ATOM 1377 C C . GLN A 1 180 ? -4.385 -4.917 2.918 1.00 92.50 180 GLN A C 1
ATOM 1379 O O . GLN A 1 180 ? -3.689 -5.897 2.682 1.00 92.50 180 GLN A O 1
ATOM 1384 N N . ALA A 1 181 ? -4.850 -4.138 1.942 1.00 95.56 181 ALA A N 1
ATOM 1385 C CA . ALA A 1 181 ? -4.602 -4.410 0.529 1.00 95.56 181 ALA A CA 1
ATOM 1386 C C . ALA A 1 181 ? -3.174 -4.037 0.082 1.00 95.56 181 ALA A C 1
ATOM 1388 O O . ALA A 1 181 ? -2.772 -4.371 -1.033 1.00 95.56 181 ALA A O 1
ATOM 1389 N N . GLY A 1 182 ? -2.416 -3.282 0.888 1.00 94.56 182 GLY A N 1
ATOM 1390 C CA . GLY A 1 182 ? -1.135 -2.708 0.463 1.00 94.56 182 GLY A CA 1
ATOM 1391 C C . GLY A 1 182 ? -1.294 -1.746 -0.722 1.00 94.56 182 GLY A C 1
ATOM 1392 O O . GLY A 1 182 ? -0.470 -1.730 -1.639 1.00 94.56 182 GLY A O 1
ATOM 1393 N N . VAL A 1 183 ? -2.390 -0.980 -0.742 1.00 97.31 183 VAL A N 1
ATOM 1394 C CA . VAL A 1 183 ? -2.738 -0.023 -1.804 1.00 97.31 183 VAL A CA 1
ATOM 1395 C C . VAL A 1 183 ? -2.799 1.376 -1.205 1.00 97.31 183 VAL A C 1
ATOM 1397 O O . VAL A 1 183 ? -3.396 1.573 -0.151 1.00 97.31 183 VAL A O 1
ATOM 1400 N N . ALA A 1 184 ? -2.213 2.371 -1.874 1.00 96.88 184 ALA A N 1
ATOM 1401 C CA . ALA A 1 184 ? -2.211 3.752 -1.392 1.00 96.88 184 ALA A CA 1
ATOM 1402 C C . ALA A 1 184 ? -3.639 4.292 -1.173 1.00 96.88 184 ALA A C 1
ATOM 1404 O O . ALA A 1 184 ? -4.507 4.129 -2.033 1.00 96.88 184 ALA A O 1
ATOM 1405 N N . LEU A 1 185 ? -3.870 4.997 -0.059 1.00 97.50 185 LEU A N 1
ATOM 1406 C CA . LEU A 1 185 ? -5.198 5.489 0.334 1.00 97.50 185 LEU A CA 1
ATOM 1407 C C . LEU A 1 185 ? -5.871 6.350 -0.746 1.00 97.50 185 LEU A C 1
ATOM 1409 O O . LEU A 1 185 ? -7.055 6.174 -1.022 1.00 97.50 185 LEU A O 1
ATOM 1413 N N . SER A 1 186 ? -5.112 7.220 -1.415 1.00 97.19 186 SER A N 1
ATOM 1414 C CA . SER A 1 186 ? -5.607 8.048 -2.525 1.00 97.19 186 SER A CA 1
ATOM 1415 C C . SER A 1 186 ? -6.111 7.221 -3.714 1.00 97.19 186 SER A C 1
ATOM 1417 O O . SER A 1 186 ? -7.051 7.618 -4.405 1.00 97.19 186 SER A O 1
ATOM 1419 N N . THR A 1 187 ? -5.523 6.042 -3.943 1.00 97.19 187 THR A N 1
ATOM 1420 C CA . THR A 1 187 ? -5.977 5.101 -4.974 1.00 97.19 187 THR A CA 1
ATOM 1421 C C . THR A 1 187 ? -7.293 4.456 -4.559 1.00 97.19 187 THR A C 1
ATOM 1423 O O . THR A 1 187 ? -8.224 4.449 -5.357 1.00 97.19 187 THR A O 1
ATOM 1426 N N . VAL A 1 188 ? -7.417 4.011 -3.303 1.00 97.88 188 VAL A N 1
ATOM 1427 C CA . VAL A 1 188 ? -8.682 3.474 -2.767 1.00 97.88 188 VAL A CA 1
ATOM 1428 C C . VAL A 1 188 ? -9.802 4.519 -2.855 1.00 97.88 188 VAL A C 1
ATOM 1430 O O . VAL A 1 188 ? -10.907 4.207 -3.289 1.00 97.88 188 VAL A O 1
ATOM 1433 N N . GLN A 1 189 ? -9.506 5.779 -2.516 1.00 97.31 189 GLN A N 1
ATOM 1434 C CA . GLN A 1 189 ? -10.441 6.903 -2.645 1.00 97.31 189 GLN A CA 1
ATOM 1435 C C . GLN A 1 189 ? -10.881 7.136 -4.091 1.00 97.31 189 GLN A C 1
ATOM 1437 O O . GLN A 1 189 ? -12.076 7.259 -4.338 1.00 97.31 189 GLN A O 1
ATOM 1442 N N . SER A 1 190 ? -9.938 7.138 -5.036 1.00 97.38 190 SER A N 1
ATOM 1443 C CA . SER A 1 190 ? -10.233 7.330 -6.465 1.00 97.38 190 SER A CA 1
ATOM 1444 C C . SER A 1 190 ? -11.081 6.198 -7.054 1.00 97.38 190 SER A C 1
ATOM 1446 O O . SER A 1 190 ? -11.929 6.431 -7.910 1.00 97.38 190 SER A O 1
ATOM 1448 N N . ILE A 1 191 ? -10.851 4.961 -6.605 1.00 97.31 191 ILE A N 1
ATOM 1449 C CA . ILE A 1 191 ? -11.620 3.784 -7.030 1.00 97.31 191 ILE A CA 1
ATOM 1450 C C . ILE A 1 191 ? -13.047 3.880 -6.489 1.00 97.31 191 ILE A C 1
ATOM 1452 O O . ILE A 1 191 ? -14.000 3.771 -7.253 1.00 97.31 191 ILE A O 1
ATOM 1456 N N . ARG A 1 192 ? -13.211 4.164 -5.192 1.00 96.69 192 ARG A N 1
ATOM 1457 C CA . ARG A 1 192 ? -14.541 4.275 -4.576 1.00 96.69 192 ARG A CA 1
ATOM 1458 C C . ARG A 1 192 ? -15.367 5.422 -5.158 1.00 96.69 192 ARG A C 1
ATOM 1460 O O . ARG A 1 192 ? -16.548 5.245 -5.444 1.00 96.69 192 ARG A O 1
ATOM 1467 N N . SER A 1 193 ? -14.749 6.585 -5.380 1.00 96.50 193 SER A N 1
ATOM 1468 C CA . SER A 1 193 ? -15.415 7.721 -6.031 1.00 96.50 193 SER A CA 1
ATOM 1469 C C . SER A 1 193 ? -15.636 7.516 -7.530 1.00 96.50 193 SER A C 1
ATOM 1471 O O . SER A 1 193 ? -16.219 8.383 -8.174 1.00 96.50 193 SER A O 1
ATOM 1473 N N . ARG A 1 194 ? -15.171 6.387 -8.091 1.00 96.50 194 ARG A N 1
ATOM 1474 C CA . ARG A 1 194 ? -15.270 6.039 -9.514 1.00 96.50 194 ARG A CA 1
ATOM 1475 C C . ARG A 1 194 ? -14.645 7.109 -10.423 1.00 96.50 194 ARG A C 1
ATOM 1477 O O . ARG A 1 194 ? -14.963 7.191 -11.604 1.00 96.50 194 ARG A O 1
ATOM 1484 N N . SER A 1 195 ? -13.696 7.899 -9.900 1.00 96.38 195 SER A N 1
ATOM 1485 C CA . SER A 1 195 ? -12.980 8.929 -10.670 1.00 96.38 195 SER A CA 1
ATOM 1486 C C . SER A 1 195 ? -12.013 8.334 -11.696 1.00 96.38 195 SER A C 1
ATOM 1488 O O . SER A 1 195 ? -11.553 9.024 -12.606 1.00 96.38 195 SER A O 1
ATOM 1490 N N . ARG A 1 196 ? -11.705 7.039 -11.565 1.00 92.25 196 ARG A N 1
ATOM 1491 C CA . ARG A 1 196 ? -10.973 6.246 -12.553 1.00 92.25 196 ARG A CA 1
ATOM 1492 C C . ARG A 1 196 ? -11.882 5.129 -13.066 1.00 92.25 196 ARG A C 1
ATOM 1494 O O . ARG A 1 196 ? -12.348 4.344 -12.246 1.00 92.25 196 ARG A O 1
ATOM 1501 N N . PRO A 1 197 ? -12.091 4.998 -14.387 1.00 93.69 197 PRO A N 1
ATOM 1502 C CA . PRO A 1 197 ? -12.951 3.945 -14.931 1.00 93.69 197 PRO A CA 1
ATOM 1503 C C . PRO A 1 197 ? -12.294 2.558 -14.869 1.00 93.69 197 PRO A C 1
ATOM 1505 O O . PRO A 1 197 ? -12.981 1.543 -14.792 1.00 93.69 197 PRO A O 1
ATOM 1508 N N . MET A 1 198 ? -10.959 2.519 -14.886 1.00 95.69 198 MET A N 1
ATOM 1509 C CA . MET A 1 198 ? -10.162 1.301 -14.978 1.00 95.69 198 MET A CA 1
ATOM 1510 C C . MET A 1 198 ? -9.046 1.299 -13.931 1.00 95.69 198 MET A C 1
ATOM 1512 O O . MET A 1 198 ? -8.457 2.342 -13.629 1.00 95.69 198 MET A O 1
ATOM 1516 N N . VAL A 1 199 ? -8.707 0.120 -13.418 1.00 96.25 199 VAL A N 1
ATOM 1517 C CA . VAL A 1 199 ? -7.614 -0.086 -12.460 1.00 96.25 199 VAL A CA 1
ATOM 1518 C C . VAL A 1 199 ? -6.790 -1.312 -12.843 1.00 96.25 199 VAL A C 1
ATOM 1520 O O . VAL A 1 199 ? -7.278 -2.195 -13.535 1.00 96.25 199 VAL A O 1
ATOM 1523 N N . GLN A 1 200 ? -5.526 -1.370 -12.423 1.00 93.06 200 GLN A N 1
ATOM 1524 C CA . GLN A 1 200 ? -4.682 -2.546 -12.643 1.00 93.06 200 GLN A CA 1
ATOM 1525 C C . GLN A 1 200 ? -5.304 -3.795 -12.008 1.00 93.06 200 GLN A C 1
ATOM 1527 O O . GLN A 1 200 ? -5.714 -3.738 -10.847 1.00 93.06 200 GLN A O 1
ATOM 1532 N N . ALA A 1 201 ? -5.305 -4.918 -12.729 1.00 91.38 201 ALA A N 1
ATOM 1533 C CA . ALA A 1 201 ? -5.860 -6.185 -12.238 1.00 91.38 201 ALA A CA 1
ATOM 1534 C C . ALA A 1 201 ? -5.256 -6.601 -10.886 1.00 91.38 201 ALA A C 1
ATOM 1536 O O . ALA A 1 201 ? -5.977 -6.894 -9.946 1.00 91.38 201 ALA A O 1
ATOM 1537 N N . THR A 1 202 ? -3.939 -6.460 -10.719 1.00 91.75 202 THR A N 1
ATOM 1538 C CA . THR A 1 202 ? -3.258 -6.766 -9.447 1.00 91.75 202 THR A CA 1
ATOM 1539 C C . THR A 1 202 ? -3.726 -5.903 -8.274 1.00 91.75 202 THR A C 1
ATOM 1541 O O . THR A 1 202 ? -3.679 -6.334 -7.126 1.00 91.75 202 THR A O 1
ATOM 1544 N N . THR A 1 203 ? -4.154 -4.665 -8.535 1.00 96.31 203 THR A N 1
ATOM 1545 C CA . THR A 1 203 ? -4.730 -3.789 -7.505 1.00 96.31 203 THR A CA 1
ATOM 1546 C C . THR A 1 203 ? -6.168 -4.195 -7.206 1.00 96.31 203 THR A C 1
ATOM 1548 O O . THR A 1 203 ? -6.563 -4.175 -6.045 1.00 96.31 203 THR A O 1
ATOM 1551 N N . ALA A 1 204 ? -6.930 -4.584 -8.232 1.00 96.81 204 ALA A N 1
ATOM 1552 C CA . ALA A 1 204 ? -8.274 -5.119 -8.066 1.00 96.81 204 ALA A CA 1
ATOM 1553 C C . ALA A 1 204 ? -8.269 -6.376 -7.193 1.00 96.81 204 ALA A C 1
ATOM 1555 O O . ALA A 1 204 ? -8.965 -6.395 -6.186 1.00 96.81 204 ALA A O 1
ATOM 1556 N N . ASP A 1 205 ? -7.411 -7.351 -7.501 1.00 95.19 205 ASP A N 1
ATOM 1557 C CA . ASP A 1 205 ? -7.283 -8.601 -6.743 1.00 95.19 205 ASP A CA 1
ATOM 1558 C C . ASP A 1 205 ? -6.972 -8.334 -5.262 1.00 95.19 205 ASP A C 1
ATOM 1560 O O . ASP A 1 205 ? -7.600 -8.898 -4.368 1.00 95.19 205 ASP A O 1
ATOM 1564 N N . ARG A 1 206 ? -6.043 -7.408 -4.985 1.00 96.25 206 ARG A N 1
ATOM 1565 C CA . ARG A 1 206 ? -5.689 -7.007 -3.613 1.00 96.25 206 ARG A CA 1
ATOM 1566 C C . ARG A 1 206 ? -6.852 -6.369 -2.859 1.00 96.25 206 ARG A C 1
ATOM 1568 O O . ARG A 1 206 ? -6.995 -6.607 -1.666 1.00 96.25 206 ARG A O 1
ATOM 1575 N N . LEU A 1 207 ? -7.649 -5.534 -3.527 1.00 97.25 207 LEU A N 1
ATOM 1576 C CA . LEU A 1 207 ? -8.795 -4.863 -2.907 1.00 97.25 207 LEU A CA 1
ATOM 1577 C C . LEU A 1 207 ? -9.968 -5.824 -2.695 1.00 97.25 207 LEU A C 1
ATOM 1579 O O . LEU A 1 207 ? -10.578 -5.798 -1.629 1.00 97.25 207 LEU A O 1
ATOM 1583 N N . LEU A 1 208 ? -10.245 -6.689 -3.671 1.00 96.62 208 LEU A N 1
ATOM 1584 C CA . LEU A 1 208 ? -11.282 -7.720 -3.584 1.00 96.62 208 LEU A CA 1
ATOM 1585 C C . LEU A 1 208 ? -10.949 -8.786 -2.530 1.00 96.62 208 LEU A C 1
ATOM 1587 O O . LEU A 1 208 ? -11.853 -9.346 -1.922 1.00 96.62 208 LEU A O 1
ATOM 1591 N N . GLY A 1 209 ? -9.664 -9.020 -2.248 1.00 95.19 209 GLY A N 1
ATOM 1592 C CA . GLY A 1 209 ? -9.223 -9.902 -1.165 1.00 95.19 209 GLY A CA 1
ATOM 1593 C C . GLY A 1 209 ? -9.458 -9.365 0.255 1.00 95.19 209 GLY A C 1
ATOM 1594 O O . GLY A 1 209 ? -9.301 -10.117 1.215 1.00 95.19 209 GLY A O 1
ATOM 1595 N N . VAL A 1 210 ? -9.825 -8.087 0.429 1.00 94.88 210 VAL A N 1
ATOM 1596 C CA . VAL A 1 210 ? -10.121 -7.522 1.757 1.00 94.88 210 VAL A CA 1
ATOM 1597 C C . VAL A 1 210 ? -11.519 -7.946 2.197 1.00 94.88 210 VAL A C 1
ATOM 1599 O O . VAL A 1 210 ? -12.497 -7.667 1.510 1.00 94.88 210 VAL A O 1
ATOM 1602 N N . SER A 1 211 ? -11.626 -8.573 3.368 1.00 93.19 211 SER A N 1
ATOM 1603 C CA . SER A 1 211 ? -12.895 -9.079 3.900 1.00 93.19 211 SER A CA 1
ATOM 1604 C C . SER A 1 211 ? -13.509 -8.174 4.975 1.00 93.19 211 SER A C 1
ATOM 1606 O O . SER A 1 211 ? -12.817 -7.504 5.746 1.00 93.19 211 SER A O 1
ATOM 1608 N N . ALA A 1 212 ? -14.840 -8.224 5.098 1.00 87.25 212 ALA A N 1
ATOM 1609 C CA . ALA A 1 212 ? -15.590 -7.523 6.145 1.00 87.25 212 ALA A CA 1
ATOM 1610 C C . ALA A 1 212 ? -15.275 -8.026 7.569 1.00 87.25 212 ALA A C 1
ATOM 1612 O O . ALA A 1 212 ? -15.406 -7.277 8.539 1.00 87.25 212 ALA A O 1
ATOM 1613 N N . SER A 1 213 ? -14.795 -9.267 7.714 1.00 80.00 213 SER A N 1
ATOM 1614 C CA . SER A 1 213 ? -14.335 -9.805 9.004 1.00 80.00 213 SER A CA 1
ATOM 1615 C C . SER A 1 213 ? -13.181 -8.992 9.603 1.00 80.00 213 SER A C 1
ATOM 1617 O O . SER A 1 213 ? -13.005 -8.980 10.819 1.00 80.00 213 SER A O 1
ATOM 1619 N N . MET A 1 214 ? -12.459 -8.229 8.775 1.00 73.00 214 MET A N 1
ATOM 1620 C CA . MET A 1 214 ? -11.390 -7.321 9.194 1.00 73.00 214 MET A CA 1
ATOM 1621 C C . MET A 1 214 ? -11.887 -5.933 9.630 1.00 73.00 214 MET A C 1
ATOM 1623 O O . MET A 1 214 ? -11.078 -5.021 9.833 1.00 73.00 214 MET A O 1
ATOM 1627 N N . ALA A 1 215 ? -13.203 -5.729 9.770 1.00 73.50 215 ALA A N 1
ATOM 1628 C CA . ALA A 1 215 ? -13.751 -4.482 10.286 1.00 73.50 215 ALA A CA 1
ATOM 1629 C C . ALA A 1 215 ? -13.175 -4.172 11.668 1.00 73.50 215 ALA A C 1
ATOM 1631 O O . ALA A 1 215 ? -13.333 -4.934 12.621 1.00 73.50 215 ALA A O 1
ATOM 1632 N N . ALA A 1 216 ? -12.538 -3.003 11.774 1.00 75.75 216 ALA A N 1
ATOM 1633 C CA . ALA A 1 216 ? -12.004 -2.498 13.031 1.00 75.75 216 ALA A CA 1
ATOM 1634 C C . ALA A 1 216 ? -13.115 -2.160 14.030 1.00 75.75 216 ALA A C 1
ATOM 1636 O O . ALA A 1 216 ? -12.829 -2.044 15.218 1.00 75.75 216 ALA A O 1
ATOM 1637 N N . THR A 1 217 ? -14.360 -1.994 13.564 1.00 83.94 217 THR A N 1
ATOM 1638 C CA . THR A 1 217 ? -15.518 -1.694 14.407 1.00 83.94 217 THR A CA 1
ATOM 1639 C C . THR A 1 217 ? -16.706 -2.591 14.086 1.00 83.94 217 THR A C 1
ATOM 1641 O O . THR A 1 217 ? -17.002 -2.830 12.917 1.00 83.94 217 THR A O 1
ATOM 1644 N N . VAL A 1 218 ? -17.410 -3.032 15.121 1.00 86.75 218 VAL A N 1
ATOM 1645 C CA . VAL A 1 218 ? -18.659 -3.800 15.049 1.00 86.75 218 VAL A CA 1
ATOM 1646 C C . VAL A 1 218 ? -19.822 -2.958 15.571 1.00 86.75 218 VAL A C 1
ATOM 1648 O O . VAL A 1 218 ? -19.595 -1.928 16.220 1.00 86.75 218 VAL A O 1
ATOM 1651 N N . ASP A 1 219 ? -21.054 -3.370 15.267 1.00 87.12 219 ASP A N 1
ATOM 1652 C CA . ASP A 1 219 ? -22.230 -2.786 15.911 1.00 87.12 219 ASP A CA 1
ATOM 1653 C C . ASP A 1 219 ? -22.132 -2.998 17.426 1.00 87.12 219 ASP A C 1
ATOM 1655 O O . ASP A 1 219 ? -21.761 -4.066 17.920 1.00 87.12 219 ASP A O 1
ATOM 1659 N N . SER A 1 220 ? -22.411 -1.943 18.179 1.00 93.69 220 SER A N 1
ATOM 1660 C CA . SER A 1 220 ? -22.407 -2.007 19.632 1.00 93.69 220 SER A CA 1
ATOM 1661 C C . SER A 1 220 ? -23.574 -2.812 20.198 1.00 93.69 220 SER A C 1
ATOM 1663 O O . SER A 1 220 ? -23.517 -3.124 21.384 1.00 93.69 220 SER A O 1
ATOM 1665 N N . SER A 1 221 ? -24.624 -3.122 19.427 1.00 91.50 221 SER A N 1
ATOM 1666 C CA . SER A 1 221 ? -25.751 -3.964 19.851 1.00 91.50 221 SER A CA 1
ATOM 1667 C C . SER A 1 221 ? -25.263 -5.276 20.447 1.00 91.50 221 SER A C 1
ATOM 1669 O O . SER A 1 221 ? -25.639 -5.618 21.568 1.00 91.50 221 SER A O 1
ATOM 1671 N N . ASP A 1 222 ? -24.340 -5.937 19.755 1.00 90.00 222 ASP A N 1
ATOM 1672 C CA . ASP A 1 222 ? -23.844 -7.254 20.140 1.00 90.00 222 ASP A CA 1
ATOM 1673 C C . ASP A 1 222 ? -22.985 -7.134 21.396 1.00 90.00 222 ASP A C 1
ATOM 1675 O O . ASP A 1 222 ? -23.151 -7.880 22.357 1.00 90.00 222 ASP A O 1
ATOM 1679 N N . THR A 1 223 ? -22.131 -6.110 21.466 1.00 95.62 223 THR A N 1
ATOM 1680 C CA . THR A 1 223 ? -21.355 -5.836 22.681 1.00 95.62 223 THR A CA 1
ATOM 1681 C C . THR A 1 223 ? -22.244 -5.468 23.863 1.00 95.62 223 THR A C 1
ATOM 1683 O O . THR A 1 223 ? -21.951 -5.871 24.983 1.00 95.62 223 THR A O 1
ATOM 1686 N N . ARG A 1 224 ? -23.337 -4.725 23.658 1.00 95.88 224 ARG A N 1
ATOM 1687 C CA . ARG A 1 224 ? -24.299 -4.416 24.725 1.00 95.88 224 ARG A CA 1
ATOM 1688 C C . ARG A 1 224 ? -25.019 -5.670 25.201 1.00 95.88 224 ARG A C 1
ATOM 1690 O O . ARG A 1 224 ? -25.223 -5.784 26.404 1.00 95.88 224 ARG A O 1
ATOM 1697 N N . ALA A 1 225 ? -25.365 -6.589 24.300 1.00 95.38 225 ALA A N 1
ATOM 1698 C CA . ALA A 1 225 ? -25.954 -7.874 24.661 1.00 95.38 225 ALA A CA 1
ATOM 1699 C C . ALA A 1 225 ? -24.988 -8.699 25.526 1.00 95.38 225 ALA A C 1
ATOM 1701 O O . ALA A 1 225 ? -25.371 -9.163 26.597 1.00 95.38 225 ALA A O 1
ATOM 1702 N N . VAL A 1 226 ? -23.709 -8.770 25.141 1.00 96.25 226 VAL A N 1
ATOM 1703 C CA . VAL A 1 226 ? -22.668 -9.426 25.948 1.00 96.25 226 VAL A CA 1
ATOM 1704 C C . VAL A 1 226 ? -22.477 -8.728 27.300 1.00 96.25 226 VAL A C 1
ATOM 1706 O O . VAL A 1 226 ? -22.398 -9.392 28.329 1.00 96.25 226 VAL A O 1
ATOM 1709 N N . ILE A 1 227 ? -22.434 -7.390 27.337 1.00 95.88 227 ILE A N 1
ATOM 1710 C CA . ILE A 1 227 ? -22.346 -6.637 28.599 1.00 95.88 227 ILE A CA 1
ATOM 1711 C C . ILE A 1 227 ? -23.556 -6.948 29.483 1.00 95.88 227 ILE A C 1
ATOM 1713 O O . ILE A 1 227 ? -23.379 -7.171 30.675 1.00 95.88 227 ILE A O 1
ATOM 1717 N N . ALA A 1 228 ? -24.770 -6.967 28.930 1.00 93.75 228 ALA A N 1
ATOM 1718 C CA . ALA A 1 228 ? -25.979 -7.285 29.681 1.00 93.75 228 ALA A CA 1
ATOM 1719 C C . ALA A 1 228 ? -25.912 -8.696 30.286 1.00 93.75 228 ALA A C 1
ATOM 1721 O O . ALA A 1 228 ? -26.201 -8.852 31.469 1.00 93.75 228 ALA A O 1
ATOM 1722 N N . GLU A 1 229 ? -25.445 -9.683 29.522 1.00 92.94 229 GLU A N 1
ATOM 1723 C CA . GLU A 1 229 ? -25.224 -11.053 29.997 1.00 92.94 229 GLU A CA 1
ATOM 1724 C C . GLU A 1 229 ? -24.174 -11.119 31.119 1.00 92.94 229 GLU A C 1
ATOM 1726 O O . GLU A 1 229 ? -24.403 -11.735 32.157 1.00 92.94 229 GLU A O 1
ATOM 1731 N N . LEU A 1 230 ? -23.041 -10.424 30.979 1.00 92.12 230 LEU A N 1
ATOM 1732 C CA . LEU A 1 230 ? -22.029 -10.349 32.039 1.00 92.12 230 LEU A CA 1
ATOM 1733 C C . LEU A 1 230 ? -22.601 -9.740 33.325 1.00 92.12 230 LEU A C 1
ATOM 1735 O O . LEU A 1 230 ? -22.337 -10.243 34.417 1.00 92.12 230 LEU A O 1
ATOM 1739 N N . LEU A 1 231 ? -23.406 -8.678 33.204 1.00 89.38 231 LEU A N 1
ATOM 1740 C CA . LEU A 1 231 ? -24.079 -8.060 34.349 1.00 89.38 231 LEU A CA 1
ATOM 1741 C C . LEU A 1 231 ? -25.057 -9.036 35.026 1.00 89.38 231 LEU A C 1
ATOM 1743 O O . LEU A 1 231 ? -25.128 -9.048 36.253 1.00 89.38 231 LEU A O 1
ATOM 1747 N N . LEU A 1 232 ? -25.765 -9.877 34.261 1.00 84.69 232 LEU A N 1
ATOM 1748 C CA . LEU A 1 232 ? -26.612 -10.947 34.808 1.00 84.69 232 LEU A CA 1
ATOM 1749 C C . LEU A 1 232 ? -25.791 -12.016 35.549 1.00 84.69 232 LEU A C 1
ATOM 1751 O O . LEU A 1 232 ? -26.246 -12.541 36.558 1.00 84.69 232 LEU A O 1
ATOM 1755 N N . ARG A 1 233 ? -24.551 -12.279 35.118 1.00 86.56 233 ARG A N 1
ATOM 1756 C CA . ARG A 1 233 ? -23.595 -13.178 35.797 1.00 86.56 233 ARG A CA 1
ATOM 1757 C C . ARG A 1 233 ? -22.882 -12.540 36.998 1.00 86.56 233 ARG A C 1
ATOM 1759 O O . ARG A 1 233 ? -21.915 -13.101 37.508 1.00 86.56 233 ARG A O 1
ATOM 1766 N N . GLY A 1 234 ? -23.317 -11.358 37.434 1.00 84.75 234 GLY A N 1
ATOM 1767 C CA . GLY A 1 234 ? -22.768 -10.667 38.601 1.00 84.75 234 GLY A CA 1
ATOM 1768 C C . GLY A 1 234 ? -21.509 -9.838 38.332 1.00 84.75 234 GLY A C 1
ATOM 1769 O O . GLY A 1 234 ? -20.928 -9.294 39.274 1.00 84.75 234 GLY A O 1
ATOM 1770 N N . TRP A 1 235 ? -21.085 -9.680 37.073 1.00 89.38 235 TRP A N 1
ATOM 1771 C CA . TRP A 1 235 ? -20.037 -8.714 36.749 1.00 89.38 235 TRP A CA 1
ATOM 1772 C C . TRP A 1 235 ? -20.518 -7.289 37.043 1.00 89.38 235 TRP A C 1
ATOM 1774 O O . TRP A 1 235 ? -21.685 -6.949 36.865 1.00 89.38 235 TRP A O 1
ATOM 1784 N N . THR A 1 236 ? -19.597 -6.403 37.425 1.00 88.88 236 THR A N 1
ATOM 1785 C CA . THR A 1 236 ? -19.878 -4.959 37.507 1.00 88.88 236 THR A CA 1
ATOM 1786 C C . THR A 1 236 ? -19.325 -4.235 36.282 1.00 88.88 236 THR A C 1
ATOM 1788 O O . THR A 1 236 ? -18.297 -4.633 35.733 1.00 88.88 236 THR A O 1
ATOM 1791 N N . LYS A 1 237 ? -19.938 -3.110 35.876 1.00 90.62 237 LYS A N 1
ATOM 1792 C CA . LYS A 1 237 ? -19.410 -2.278 34.771 1.00 90.62 237 LYS A CA 1
ATOM 1793 C C . LYS A 1 237 ? -17.952 -1.864 35.005 1.00 90.62 237 LYS A C 1
ATOM 1795 O O . LYS A 1 237 ? -17.151 -1.926 34.080 1.00 90.62 237 LYS A O 1
ATOM 1800 N N . ALA A 1 238 ? -17.599 -1.492 36.238 1.00 87.75 238 ALA A N 1
ATOM 1801 C CA . ALA A 1 238 ? -16.224 -1.157 36.605 1.00 87.75 238 ALA A CA 1
ATOM 1802 C C . ALA A 1 238 ? -15.286 -2.372 36.495 1.00 87.75 238 ALA A C 1
ATOM 1804 O O . ALA A 1 238 ? -14.165 -2.242 36.021 1.00 87.75 238 ALA A O 1
ATOM 1805 N N . GLY A 1 239 ? -15.746 -3.568 36.870 1.00 89.56 239 GLY A N 1
ATOM 1806 C CA . GLY A 1 239 ? -14.995 -4.808 36.673 1.00 89.56 239 GLY A CA 1
ATOM 1807 C C . GLY A 1 239 ? -14.710 -5.122 35.212 1.00 89.56 239 GLY A C 1
ATOM 1808 O O . GLY A 1 239 ? -13.565 -5.391 34.861 1.00 89.56 239 GLY A O 1
ATOM 1809 N N . ILE A 1 240 ? -15.733 -5.025 34.361 1.00 94.06 240 ILE A N 1
ATOM 1810 C CA . ILE A 1 240 ? -15.589 -5.189 32.909 1.00 94.06 240 ILE A CA 1
ATOM 1811 C C . ILE A 1 240 ? -14.588 -4.154 32.370 1.00 94.06 240 ILE A C 1
ATOM 1813 O O . ILE A 1 240 ? -13.664 -4.508 31.643 1.00 94.06 240 ILE A O 1
ATOM 1817 N N . ALA A 1 241 ? -14.717 -2.885 32.775 1.00 92.75 241 ALA A N 1
ATOM 1818 C CA . ALA A 1 241 ? -13.808 -1.820 32.353 1.00 92.75 241 ALA A CA 1
ATOM 1819 C C . ALA A 1 241 ? -12.354 -2.096 32.765 1.00 92.75 241 ALA A C 1
ATOM 1821 O O . ALA A 1 241 ? -11.452 -1.904 31.952 1.00 92.75 241 ALA A O 1
ATOM 1822 N N . ARG A 1 242 ? -12.121 -2.599 33.984 1.00 91.00 242 ARG A N 1
ATOM 1823 C CA . ARG A 1 242 ? -10.772 -2.941 34.455 1.00 91.00 242 ARG A CA 1
ATOM 1824 C C . ARG A 1 242 ? -10.107 -4.055 33.661 1.00 91.00 242 ARG A C 1
ATOM 1826 O O . ARG A 1 242 ? -8.895 -4.030 33.481 1.00 91.00 242 ARG A O 1
ATOM 1833 N N . GLN A 1 243 ? -10.898 -5.020 33.201 1.00 94.25 243 GLN A N 1
ATOM 1834 C CA . GLN A 1 243 ? -10.391 -6.152 32.429 1.00 94.25 243 GLN A CA 1
ATOM 1835 C C . GLN A 1 243 ? -10.156 -5.808 30.957 1.00 94.25 243 GLN A C 1
ATOM 1837 O O . GLN A 1 243 ? -9.221 -6.326 30.357 1.00 94.25 243 GLN A O 1
ATOM 1842 N N . VAL A 1 244 ? -10.998 -4.952 30.372 1.00 94.62 244 VAL A N 1
ATOM 1843 C CA . VAL A 1 244 ? -10.977 -4.695 28.924 1.00 94.62 244 VAL A CA 1
ATOM 1844 C C . VAL A 1 244 ? -10.258 -3.400 28.554 1.00 94.62 244 VAL A C 1
ATOM 1846 O O . VAL A 1 244 ? -9.614 -3.337 27.512 1.00 94.62 244 VAL A O 1
ATOM 1849 N N . VAL A 1 245 ? -10.381 -2.351 29.370 1.00 92.12 245 VAL A N 1
ATOM 1850 C CA . VAL A 1 245 ? -9.853 -1.016 29.047 1.00 92.12 245 VAL A CA 1
ATOM 1851 C C . VAL A 1 245 ? -8.485 -0.810 29.685 1.00 92.12 245 VAL A C 1
ATOM 1853 O O . VAL A 1 245 ? -7.492 -0.644 28.982 1.00 92.12 245 VAL A O 1
ATOM 1856 N N . SER A 1 246 ? -8.427 -0.782 31.016 1.00 89.88 246 SER A N 1
ATOM 1857 C CA . SER A 1 246 ? -7.180 -0.635 31.772 1.00 89.88 246 SER A CA 1
ATOM 1858 C C . SER A 1 246 ? -7.396 -0.961 33.253 1.00 89.88 246 SER A C 1
ATOM 1860 O O . SER A 1 246 ? -8.490 -0.711 33.760 1.00 89.88 246 SER A O 1
ATOM 1862 N N . PRO A 1 247 ? -6.373 -1.417 34.001 1.00 86.50 247 PRO A N 1
ATOM 1863 C CA . PRO A 1 247 ? -6.536 -1.834 35.401 1.00 86.50 247 PRO A CA 1
ATOM 1864 C C . PRO A 1 247 ? -7.137 -0.777 36.347 1.00 86.50 247 PRO A C 1
ATOM 1866 O O . PRO A 1 247 ? -7.765 -1.135 37.341 1.00 86.50 247 PRO A O 1
ATOM 1869 N N . GLY A 1 248 ? -6.970 0.516 36.046 1.00 82.94 248 GLY A N 1
ATOM 1870 C CA . GLY A 1 248 ? -7.500 1.634 36.839 1.00 82.94 248 GLY A CA 1
ATOM 1871 C C . GLY A 1 248 ? -8.860 2.173 36.379 1.00 82.94 248 GLY A C 1
ATOM 1872 O O . GLY A 1 248 ? -9.359 3.134 36.961 1.00 82.94 248 GLY A O 1
ATOM 1873 N N . ALA A 1 249 ? -9.466 1.609 35.331 1.00 83.19 249 ALA A N 1
ATOM 1874 C CA . ALA A 1 249 ? -10.711 2.129 34.778 1.00 83.19 249 ALA A CA 1
ATOM 1875 C C . ALA A 1 249 ? -11.890 1.963 35.757 1.00 83.19 249 ALA A C 1
ATOM 1877 O O . ALA A 1 249 ? -12.190 0.865 36.227 1.00 83.19 249 ALA A O 1
ATOM 1878 N N . THR A 1 250 ? -12.600 3.057 36.036 1.00 83.50 250 THR A N 1
ATOM 1879 C CA . THR A 1 250 ? -13.795 3.066 36.901 1.00 83.50 250 THR A CA 1
ATOM 1880 C C . THR A 1 250 ? -15.105 3.105 36.111 1.00 83.50 250 THR A C 1
ATOM 1882 O O . THR A 1 250 ? -16.149 2.725 36.640 1.00 83.50 250 THR A O 1
ATOM 1885 N N . VAL A 1 251 ? -15.061 3.509 34.836 1.00 87.56 251 VAL A N 1
ATOM 1886 C CA . VAL A 1 251 ? -16.237 3.685 33.973 1.00 87.56 251 VAL A CA 1
ATOM 1887 C C . VAL A 1 251 ? -16.098 2.864 32.692 1.00 87.56 251 VAL A C 1
ATOM 1889 O O . VAL A 1 251 ? -15.076 2.908 32.010 1.00 87.56 251 VAL A O 1
ATOM 1892 N N . LEU A 1 252 ? -17.160 2.135 32.336 1.00 90.88 252 LEU A N 1
ATOM 1893 C CA . LEU A 1 252 ? -17.249 1.397 31.078 1.00 90.88 252 LEU A CA 1
ATOM 1894 C C . LEU A 1 252 ? -17.837 2.293 29.983 1.00 90.88 252 LEU A C 1
ATOM 1896 O O . LEU A 1 252 ? -19.052 2.455 29.891 1.00 90.88 252 LEU A O 1
ATOM 1900 N N . HIS A 1 253 ? -16.973 2.857 29.138 1.00 90.62 253 HIS A N 1
ATOM 1901 C CA . HIS A 1 253 ? -17.394 3.641 27.967 1.00 90.62 253 HIS A CA 1
ATOM 1902 C C . HIS A 1 253 ? -17.673 2.780 26.717 1.00 90.62 253 HIS A C 1
ATOM 1904 O O . HIS A 1 253 ? -18.142 3.292 25.698 1.00 90.62 253 HIS A O 1
ATOM 1910 N N . ILE A 1 254 ? -17.399 1.472 26.778 1.00 89.88 254 ILE A N 1
ATOM 1911 C CA . ILE A 1 254 ? -17.638 0.526 25.681 1.00 89.88 254 ILE A CA 1
ATOM 1912 C C . ILE A 1 254 ? -19.149 0.353 25.467 1.00 89.88 254 ILE A C 1
ATOM 1914 O O . ILE A 1 254 ? -19.909 0.196 26.419 1.00 89.88 254 ILE A O 1
ATOM 1918 N N . GLY A 1 255 ? -19.589 0.401 24.205 1.00 86.44 255 GLY A N 1
ATOM 1919 C CA . GLY A 1 255 ? -20.995 0.234 23.819 1.00 86.44 255 GLY A CA 1
ATOM 1920 C C . GLY A 1 255 ? -21.873 1.487 23.952 1.00 86.44 255 GLY A C 1
ATOM 1921 O O . GLY A 1 255 ? -23.029 1.454 23.531 1.00 86.44 255 GLY A O 1
ATOM 1922 N N . VAL A 1 256 ? -21.346 2.608 24.468 1.00 90.44 256 VAL A N 1
ATOM 1923 C CA . VAL A 1 256 ? -22.088 3.887 24.549 1.00 90.44 256 VAL A CA 1
ATOM 1924 C C . VAL A 1 256 ? -22.375 4.450 23.155 1.00 90.44 256 VAL A C 1
ATOM 1926 O O . VAL A 1 256 ? -23.460 4.956 22.889 1.00 90.44 256 VAL A O 1
ATOM 1929 N N . ARG A 1 257 ? -21.413 4.332 22.237 1.00 91.12 257 ARG A N 1
ATOM 1930 C CA . ARG A 1 257 ? -21.583 4.738 20.834 1.00 91.12 257 ARG A CA 1
ATOM 1931 C C . ARG A 1 257 ? -22.287 3.635 20.033 1.00 91.12 257 ARG A C 1
ATOM 1933 O O . ARG A 1 257 ? -22.248 2.485 20.464 1.00 91.12 257 ARG A O 1
ATOM 1940 N N . PRO A 1 258 ? -22.888 3.930 18.866 1.00 90.62 258 PRO A N 1
ATOM 1941 C CA . PRO A 1 258 ? -23.488 2.911 17.994 1.00 90.62 258 PRO A CA 1
ATOM 1942 C C . PRO A 1 258 ? -22.497 1.863 17.474 1.00 90.62 258 PRO A C 1
ATOM 1944 O O . PRO A 1 258 ? -22.905 0.761 17.144 1.00 90.62 258 PRO A O 1
ATOM 1947 N N . ARG A 1 259 ? -21.198 2.187 17.430 1.00 88.31 259 ARG A N 1
ATOM 1948 C CA . ARG A 1 259 ? -20.136 1.2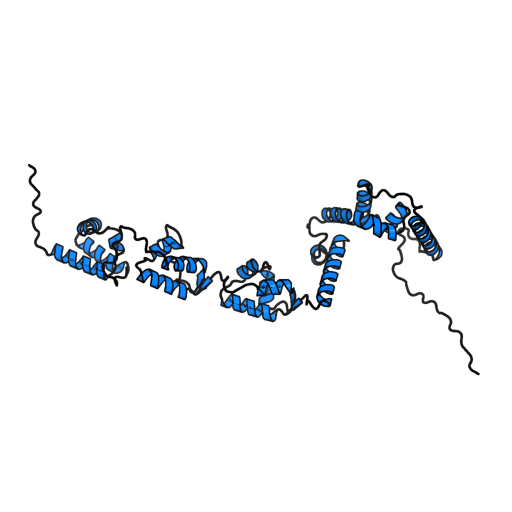52 17.039 1.00 88.31 259 ARG A CA 1
ATOM 1949 C C . ARG A 1 259 ? -19.062 1.157 18.117 1.00 88.31 259 ARG A C 1
ATOM 1951 O O . ARG A 1 259 ? -18.718 2.169 18.736 1.00 88.31 259 ARG A O 1
ATOM 1958 N N . THR A 1 260 ? -18.496 -0.030 18.298 1.00 91.56 260 THR A N 1
ATOM 1959 C CA . THR A 1 260 ? -17.325 -0.273 19.156 1.00 91.56 260 THR A CA 1
ATOM 1960 C C . THR A 1 260 ? -16.218 -0.934 18.352 1.00 91.56 260 THR A C 1
ATOM 1962 O O . THR A 1 260 ? -16.490 -1.521 17.309 1.00 91.56 260 THR A O 1
ATOM 1965 N N . SER A 1 261 ? -14.962 -0.842 18.795 1.00 90.31 261 SER A N 1
ATOM 1966 C CA . SER A 1 261 ? -13.893 -1.576 18.118 1.00 90.31 261 SER A CA 1
ATOM 1967 C C . SER A 1 261 ? -14.120 -3.085 18.242 1.00 90.31 261 SER A C 1
ATOM 1969 O O . SER A 1 261 ? -14.595 -3.556 19.278 1.00 90.31 261 SER A O 1
ATOM 1971 N N . ARG A 1 262 ? -13.766 -3.844 17.200 1.00 87.12 262 ARG A N 1
ATOM 1972 C CA . ARG A 1 262 ? -13.821 -5.311 17.218 1.00 87.12 262 ARG A CA 1
ATOM 1973 C C . ARG A 1 262 ? -12.982 -5.870 18.366 1.00 87.12 262 ARG A C 1
ATOM 1975 O O . ARG A 1 262 ? -13.489 -6.659 19.139 1.00 87.12 262 ARG A O 1
ATOM 1982 N N . ALA A 1 263 ? -11.781 -5.330 18.574 1.00 88.06 263 ALA A N 1
ATOM 1983 C CA . ALA A 1 263 ? -10.934 -5.693 19.710 1.00 88.06 263 ALA A CA 1
ATOM 1984 C C . ALA A 1 263 ? -11.637 -5.513 21.072 1.00 88.06 263 ALA A C 1
ATOM 1986 O O . ALA A 1 263 ? -11.548 -6.391 21.922 1.00 88.06 263 ALA A O 1
ATOM 1987 N N . ASN A 1 264 ? -12.376 -4.414 21.275 1.00 93.56 264 ASN A N 1
ATOM 1988 C CA . ASN A 1 264 ? -13.146 -4.219 22.507 1.00 93.56 264 ASN A CA 1
ATOM 1989 C C . ASN A 1 264 ? -14.319 -5.199 22.604 1.00 93.56 264 ASN A C 1
ATOM 1991 O O . ASN A 1 264 ? -14.604 -5.680 23.694 1.00 93.56 264 ASN A O 1
ATOM 1995 N N . HIS A 1 265 ? -15.015 -5.474 21.497 1.00 94.31 265 HIS A N 1
ATOM 1996 C CA . HIS A 1 265 ? -16.077 -6.480 21.473 1.00 94.31 265 HIS A CA 1
ATOM 1997 C C . HIS A 1 265 ? -15.530 -7.859 21.849 1.00 94.31 265 HIS A C 1
ATOM 1999 O O . HIS A 1 265 ? -16.037 -8.460 22.789 1.00 94.31 265 HIS A O 1
ATOM 2005 N N . ASP A 1 266 ? -14.466 -8.308 21.184 1.00 92.56 266 ASP A N 1
ATOM 2006 C CA . ASP A 1 266 ? -13.841 -9.613 21.403 1.00 92.56 266 ASP A CA 1
ATOM 2007 C C . ASP A 1 266 ? -13.323 -9.740 22.844 1.00 92.56 266 ASP A C 1
ATOM 2009 O O . ASP A 1 266 ? -13.529 -10.760 23.496 1.00 92.56 266 ASP A O 1
ATOM 2013 N N . ALA A 1 267 ? -12.717 -8.679 23.388 1.00 94.56 267 ALA A N 1
ATOM 2014 C CA . ALA A 1 267 ? -12.247 -8.656 24.770 1.00 94.56 267 ALA A CA 1
ATOM 2015 C C . ALA A 1 267 ? -13.392 -8.727 25.793 1.00 94.56 267 ALA A C 1
ATOM 2017 O O . ALA A 1 267 ? -13.244 -9.387 26.818 1.00 94.56 267 ALA A O 1
ATOM 2018 N N . VAL A 1 268 ? -14.534 -8.080 25.527 1.00 96.44 268 VAL A N 1
ATOM 2019 C CA . VAL A 1 268 ? -15.737 -8.206 26.366 1.00 96.44 268 VAL A CA 1
ATOM 2020 C C . VAL A 1 268 ? -16.346 -9.607 26.226 1.00 96.44 268 VAL A C 1
ATOM 2022 O O . VAL A 1 268 ? -16.697 -10.209 27.235 1.00 96.44 268 VAL A O 1
ATOM 2025 N N . ALA A 1 269 ? -16.432 -10.152 25.009 1.00 96.31 269 ALA A N 1
ATOM 2026 C CA . ALA A 1 269 ? -16.947 -11.497 24.743 1.00 96.31 269 ALA A CA 1
ATOM 2027 C C . ALA A 1 269 ? -16.124 -12.579 25.449 1.00 96.31 269 ALA A C 1
ATOM 2029 O O . ALA A 1 269 ? -16.695 -13.455 26.090 1.00 96.31 269 ALA A O 1
ATOM 2030 N N . ALA A 1 270 ? -14.797 -12.454 25.445 1.00 95.62 270 ALA A N 1
ATOM 2031 C CA . ALA A 1 270 ? -13.894 -13.371 26.136 1.00 95.62 270 ALA A CA 1
ATOM 2032 C C . ALA A 1 270 ? -14.084 -13.410 27.667 1.00 95.62 270 ALA A C 1
ATOM 2034 O O . ALA A 1 270 ? -13.577 -14.320 28.324 1.00 95.62 270 ALA A O 1
ATOM 2035 N N . LEU A 1 271 ? -14.790 -12.439 28.266 1.00 96.06 271 LEU A N 1
ATOM 2036 C CA . LEU A 1 271 ? -15.142 -12.488 29.688 1.00 96.06 271 LEU A CA 1
ATOM 2037 C C . LEU A 1 271 ? -16.291 -13.456 29.983 1.00 96.06 271 LEU A C 1
ATOM 2039 O O . LEU A 1 271 ? -16.427 -13.863 31.133 1.00 96.06 271 LEU A O 1
ATOM 2043 N N . LEU A 1 272 ? -17.104 -13.838 28.989 1.00 95.31 272 LEU A N 1
ATOM 2044 C CA . LEU A 1 272 ? -18.211 -14.780 29.194 1.00 95.31 272 LEU A CA 1
ATOM 2045 C C . LEU A 1 272 ? -17.715 -16.154 29.655 1.00 95.31 272 LEU A C 1
ATOM 2047 O O . LEU A 1 272 ? -18.390 -16.801 30.454 1.00 95.31 272 LEU A O 1
ATOM 2051 N N . ASP A 1 273 ? -16.526 -16.558 29.210 1.00 94.88 273 ASP A N 1
ATOM 2052 C CA . ASP A 1 273 ? -15.900 -17.833 29.575 1.00 94.88 273 ASP A CA 1
ATOM 2053 C C . ASP A 1 273 ? -15.109 -17.759 30.890 1.00 94.88 273 ASP A C 1
ATOM 2055 O O . ASP A 1 273 ? -14.536 -18.753 31.340 1.00 94.88 273 ASP A O 1
ATOM 2059 N N . ARG A 1 274 ? -15.043 -16.580 31.525 1.00 90.75 274 ARG A N 1
ATOM 2060 C CA . ARG A 1 274 ? -14.306 -16.375 32.774 1.00 90.75 274 ARG A CA 1
ATOM 2061 C C . ARG A 1 274 ? -15.272 -16.289 33.956 1.00 90.75 274 ARG A C 1
ATOM 2063 O O . ARG A 1 274 ? -16.236 -15.522 33.902 1.00 90.75 274 ARG A O 1
ATOM 2070 N N . PRO A 1 275 ? -15.003 -16.998 35.066 1.00 85.12 275 PRO A N 1
ATOM 2071 C CA . PRO A 1 275 ? -15.733 -16.746 36.298 1.00 85.12 275 PRO A CA 1
ATOM 2072 C C . PRO A 1 275 ? -15.475 -15.302 36.742 1.00 85.12 275 PRO A C 1
ATOM 2074 O O . PRO A 1 275 ? -14.360 -14.791 36.598 1.00 85.12 275 PRO A O 1
ATOM 2077 N N . TRP A 1 276 ? -16.503 -14.631 37.267 1.00 80.94 276 TRP A N 1
ATOM 2078 C CA . TRP A 1 276 ? -16.333 -13.301 37.847 1.00 80.94 276 TRP A CA 1
ATOM 2079 C C . TRP A 1 276 ? -15.280 -13.386 38.960 1.00 80.94 276 TRP A C 1
ATOM 2081 O O . TRP A 1 276 ? -15.486 -14.132 39.919 1.00 80.94 276 TRP A O 1
ATOM 2091 N N . PRO A 1 277 ? -14.158 -12.647 38.864 1.00 70.06 277 PRO A N 1
ATOM 2092 C CA . PRO A 1 277 ? -13.048 -12.828 39.787 1.00 70.06 277 PRO A CA 1
ATOM 2093 C C . PRO A 1 277 ? -13.358 -12.389 41.213 1.00 70.06 277 PRO A C 1
ATOM 2095 O O . PRO A 1 277 ? -12.549 -12.711 42.066 1.00 70.06 277 PRO A O 1
ATOM 2098 N N . GLY A 1 278 ? -14.475 -11.680 41.454 1.00 65.00 278 GLY A N 1
ATOM 2099 C CA . GLY A 1 278 ? -14.955 -11.271 42.774 1.00 65.00 278 GLY A CA 1
ATOM 2100 C C . GLY A 1 278 ? -13.877 -10.627 43.642 1.00 65.00 278 GLY A C 1
ATOM 2101 O O . GLY A 1 278 ? -13.039 -11.309 44.215 1.00 65.00 278 GLY A O 1
ATOM 2102 N N . THR A 1 279 ? -13.904 -9.311 43.849 1.00 51.69 279 THR A N 1
ATOM 2103 C CA . THR A 1 279 ? -13.158 -8.782 45.000 1.00 51.69 279 THR A CA 1
ATOM 2104 C C . THR A 1 279 ? -13.725 -9.462 46.255 1.00 51.69 279 THR A C 1
ATOM 2106 O O . THR A 1 279 ? -14.934 -9.344 46.458 1.00 51.69 279 THR A O 1
ATOM 2109 N N . PRO A 1 280 ? -12.922 -10.137 47.105 1.00 52.41 280 PRO A N 1
ATOM 2110 C CA . PRO A 1 280 ? -13.424 -10.797 48.319 1.00 52.41 280 PRO A CA 1
ATOM 2111 C C . PRO A 1 280 ? -14.185 -9.848 49.258 1.00 52.41 280 PRO A C 1
ATOM 2113 O O . PRO A 1 280 ? -14.929 -10.290 50.125 1.00 52.41 280 PRO A O 1
ATOM 2116 N N . SER A 1 281 ? -13.992 -8.537 49.085 1.00 47.19 281 SER A N 1
ATOM 2117 C CA . SER A 1 281 ? -14.654 -7.474 49.833 1.00 47.19 281 SER A CA 1
ATOM 2118 C C . SER A 1 281 ? -16.057 -7.121 49.341 1.00 47.19 281 SER A C 1
ATOM 2120 O O . SER A 1 281 ? -16.809 -6.531 50.108 1.00 47.19 281 SER A O 1
ATOM 2122 N N . LEU A 1 282 ? -16.444 -7.462 48.107 1.00 48.81 282 LEU A N 1
ATOM 2123 C CA . LEU A 1 282 ? -17.813 -7.250 47.639 1.00 48.81 282 LEU A CA 1
ATOM 2124 C C . LEU A 1 282 ? -18.610 -8.527 47.922 1.00 48.81 282 LEU A C 1
ATOM 2126 O O . LEU A 1 282 ? -18.353 -9.539 47.265 1.00 48.81 282 LEU A O 1
ATOM 2130 N N . PRO A 1 283 ? -19.550 -8.521 48.886 1.00 47.62 283 PRO A N 1
ATOM 2131 C CA . PRO A 1 283 ? -20.381 -9.684 49.122 1.00 47.62 283 PRO A CA 1
ATOM 2132 C C . PRO A 1 283 ? -21.111 -10.014 47.823 1.00 47.62 283 PRO A C 1
ATOM 2134 O O . PRO A 1 283 ? -21.604 -9.119 47.128 1.00 47.62 283 PRO A O 1
ATOM 2137 N N . ALA A 1 284 ? -21.162 -11.304 47.494 1.00 50.72 284 ALA A N 1
ATOM 2138 C CA . ALA A 1 284 ? -22.045 -11.780 46.444 1.00 50.72 284 ALA A CA 1
ATOM 2139 C C . ALA A 1 284 ? -23.454 -11.210 46.700 1.00 50.72 284 ALA A C 1
ATOM 2141 O O . ALA A 1 284 ? -23.865 -11.136 47.867 1.00 50.72 284 ALA A O 1
ATOM 2142 N N . PRO A 1 285 ? -24.181 -10.769 45.656 1.00 52.66 285 PRO A N 1
ATOM 2143 C CA . PRO A 1 285 ? -25.545 -10.297 45.829 1.00 52.66 285 PRO A CA 1
ATOM 2144 C C . PRO A 1 285 ? -26.331 -11.356 46.603 1.00 52.66 285 PRO A C 1
ATOM 2146 O O . PRO A 1 285 ? -26.336 -12.533 46.251 1.00 52.66 285 PRO A O 1
ATOM 2149 N N . MET A 1 286 ? -26.950 -10.937 47.708 1.00 47.94 286 MET A N 1
ATOM 2150 C CA . MET A 1 286 ? -27.605 -11.850 48.649 1.00 47.94 286 MET A CA 1
ATOM 2151 C C . MET A 1 286 ? -28.830 -12.543 48.022 1.00 47.94 286 MET A C 1
ATOM 2153 O O . MET A 1 286 ? -29.341 -13.513 48.575 1.00 47.94 286 MET A O 1
ATOM 2157 N N . TRP A 1 287 ? -29.286 -12.057 46.862 1.00 52.28 287 TRP A N 1
ATOM 2158 C CA . TRP A 1 287 ? -30.376 -12.619 46.075 1.00 52.28 287 TRP A CA 1
ATOM 2159 C C . TRP A 1 287 ? -29.958 -12.755 44.599 1.00 52.28 287 TRP A C 1
ATOM 2161 O O . TRP A 1 287 ? -29.319 -11.838 44.082 1.00 52.28 287 TRP A O 1
ATOM 2171 N N . PRO A 1 288 ? -30.357 -13.833 43.892 1.00 45.53 288 PRO A N 1
ATOM 2172 C CA . PRO A 1 288 ? -30.013 -14.050 42.479 1.00 45.53 288 PRO A CA 1
ATOM 2173 C C . PRO A 1 288 ? -30.448 -12.918 41.534 1.00 45.53 288 PRO A C 1
ATOM 2175 O O . PRO A 1 288 ? -29.779 -12.649 40.544 1.00 45.53 288 PRO A O 1
ATOM 2178 N N . ASP A 1 289 ? -31.535 -12.217 41.871 1.00 50.12 289 ASP A N 1
ATOM 2179 C CA . ASP A 1 289 ? -32.070 -11.100 41.080 1.00 50.12 289 ASP A CA 1
ATOM 2180 C C . ASP A 1 289 ? -31.569 -9.722 41.546 1.00 50.12 289 ASP A C 1
ATOM 2182 O O . ASP A 1 289 ? -32.052 -8.689 41.067 1.00 50.12 289 ASP A O 1
ATOM 2186 N N . ASP A 1 290 ? -30.659 -9.668 42.526 1.00 46.50 290 ASP A N 1
ATOM 2187 C CA . ASP A 1 290 ? -30.173 -8.401 43.067 1.00 46.50 290 ASP A CA 1
ATOM 2188 C C . ASP A 1 290 ? -29.187 -7.765 42.090 1.00 46.50 290 ASP A C 1
ATOM 2190 O O . ASP A 1 290 ? -27.984 -8.029 42.064 1.00 46.50 290 ASP A O 1
ATOM 2194 N N . ARG A 1 291 ? -29.727 -6.905 41.235 1.00 50.44 291 ARG A N 1
ATOM 2195 C CA . ARG A 1 291 ? -28.924 -6.051 40.374 1.00 50.44 291 ARG A CA 1
ATOM 2196 C C . ARG A 1 291 ? -28.155 -5.081 41.273 1.00 50.44 291 ARG A C 1
ATOM 2198 O O . ARG A 1 291 ? -28.753 -4.435 42.128 1.00 50.44 291 ARG A O 1
ATOM 2205 N N . VAL A 1 292 ? -26.852 -4.913 41.045 1.00 46.75 292 VAL A N 1
ATOM 2206 C CA . VAL A 1 292 ? -26.065 -3.794 41.598 1.00 46.75 292 VAL A CA 1
ATOM 2207 C C . VAL A 1 292 ? -26.600 -2.493 40.975 1.00 46.75 292 VAL A C 1
ATOM 2209 O O . VAL A 1 292 ? -26.081 -1.989 39.979 1.00 46.75 292 VAL A O 1
ATOM 2212 N N . VAL A 1 293 ? -27.736 -2.004 41.481 1.00 40.47 293 VAL A N 1
ATOM 2213 C CA . VAL A 1 293 ? -28.436 -0.818 40.981 1.00 40.47 293 VAL A CA 1
ATOM 2214 C C . VAL A 1 293 ? -28.066 0.381 41.834 1.00 40.47 293 VAL A C 1
ATOM 2216 O O . VAL A 1 293 ? -28.693 0.650 42.846 1.00 40.47 293 VAL A O 1
ATOM 2219 N N . SER A 1 294 ? -27.125 1.149 41.293 1.00 46.19 294 SER A N 1
ATOM 2220 C CA . SER A 1 294 ? -27.007 2.606 41.401 1.00 46.19 294 SER A CA 1
ATOM 2221 C C . SER A 1 294 ? -26.836 3.246 42.783 1.00 46.19 294 SER A C 1
ATOM 2223 O O . SER A 1 294 ? -27.331 2.819 43.820 1.00 46.19 294 SER A O 1
ATOM 2225 N N . SER A 1 295 ? -26.168 4.393 42.746 1.00 57.53 295 SER A N 1
ATOM 2226 C CA . SER A 1 295 ? -25.862 5.199 43.911 1.00 57.53 295 SER A CA 1
ATOM 2227 C C . SER A 1 295 ? -27.076 5.696 44.687 1.00 57.53 295 SER A C 1
ATOM 2229 O O . SER A 1 295 ? -26.860 6.147 45.791 1.00 57.53 295 SER A O 1
ATOM 2231 N N . GLU A 1 296 ? -28.309 5.698 44.170 1.00 54.62 296 GLU A N 1
ATOM 2232 C CA . GLU A 1 296 ? -29.422 6.371 44.866 1.00 54.62 296 GLU A CA 1
ATOM 2233 C C . GLU A 1 296 ? -29.899 5.617 46.107 1.00 54.62 296 GLU A C 1
ATOM 2235 O O . GLU A 1 296 ? -29.975 6.211 47.178 1.00 54.62 296 GLU A O 1
ATOM 2240 N N . SER A 1 297 ? -30.106 4.302 46.032 1.00 58.19 297 SER A N 1
ATOM 2241 C CA . SER A 1 297 ? -30.468 3.519 47.221 1.00 58.19 297 SER A CA 1
ATOM 2242 C C . SER A 1 297 ? -29.303 3.451 48.214 1.00 58.19 297 SER A C 1
ATOM 2244 O O . SER A 1 297 ? -29.500 3.595 49.421 1.00 58.19 297 SER A O 1
ATOM 2246 N N . ALA A 1 298 ? -28.069 3.305 47.718 1.00 61.50 298 ALA A N 1
ATOM 2247 C CA . ALA A 1 298 ? -26.866 3.359 48.548 1.00 61.50 298 ALA A CA 1
ATOM 2248 C C . ALA A 1 298 ? -26.672 4.741 49.205 1.00 61.50 298 ALA A C 1
ATOM 2250 O O . ALA A 1 298 ? -26.374 4.814 50.395 1.00 61.50 298 ALA A O 1
ATOM 2251 N N . LYS A 1 299 ? -26.913 5.841 48.479 1.00 60.94 299 LYS A N 1
ATOM 2252 C CA . LYS A 1 299 ? -26.926 7.211 49.016 1.00 60.94 299 LYS A CA 1
ATOM 2253 C C . LYS A 1 299 ? -28.037 7.379 50.041 1.00 60.94 299 LYS A C 1
ATOM 2255 O O . LYS A 1 299 ? -27.765 7.944 51.087 1.00 60.94 299 LYS A O 1
ATOM 2260 N N . ALA A 1 300 ? -29.242 6.869 49.794 1.00 66.38 300 ALA A N 1
ATOM 2261 C CA . ALA A 1 300 ? -30.344 6.929 50.751 1.00 66.38 300 ALA A CA 1
ATOM 2262 C C . ALA A 1 300 ? -29.991 6.202 52.059 1.00 66.38 300 ALA A C 1
ATOM 2264 O O . ALA A 1 300 ? -30.234 6.727 53.141 1.00 66.38 300 ALA A O 1
ATOM 2265 N N . LEU A 1 301 ? -29.341 5.036 51.983 1.00 68.50 301 LEU A N 1
ATOM 2266 C CA . LEU A 1 301 ? -28.825 4.338 53.163 1.00 68.50 301 LEU A CA 1
ATOM 2267 C C . LEU A 1 301 ? -27.709 5.130 53.863 1.00 68.50 301 LEU A C 1
ATOM 2269 O O . LEU A 1 301 ? -27.718 5.231 55.087 1.00 68.50 301 LEU A O 1
ATOM 2273 N N . LEU A 1 302 ? -26.767 5.713 53.118 1.00 65.44 302 LEU A N 1
ATOM 2274 C CA . LEU A 1 302 ? -25.707 6.550 53.689 1.00 65.44 302 LEU A CA 1
ATOM 2275 C C . LEU A 1 302 ? -26.262 7.819 54.354 1.00 65.44 302 LEU A C 1
ATOM 2277 O O . LEU A 1 302 ? -25.777 8.193 55.419 1.00 65.44 302 LEU A O 1
ATOM 2281 N N . LEU A 1 303 ? -27.291 8.439 53.770 1.00 67.50 303 LEU A N 1
ATOM 2282 C CA . LEU A 1 303 ? -28.006 9.585 54.337 1.00 67.50 303 LEU A CA 1
ATOM 2283 C C . LEU A 1 303 ? -28.728 9.195 55.630 1.00 67.50 303 LEU A C 1
ATOM 2285 O O . LEU A 1 303 ? -28.530 9.853 56.644 1.00 67.50 303 LEU A O 1
ATOM 2289 N N . LEU A 1 304 ? -29.457 8.075 55.639 1.00 73.25 304 LEU A N 1
ATOM 2290 C CA . LEU A 1 304 ? -30.110 7.559 56.850 1.00 73.25 304 LEU A CA 1
ATOM 2291 C C . LEU A 1 304 ? -29.104 7.242 57.969 1.00 73.25 304 LEU A C 1
ATOM 2293 O O . LEU A 1 304 ? -29.369 7.499 59.142 1.00 73.25 304 LEU A O 1
ATOM 2297 N N . LEU A 1 305 ? -27.940 6.682 57.624 1.00 72.62 305 LEU A N 1
ATOM 2298 C CA . LEU A 1 305 ? -26.867 6.426 58.589 1.00 72.62 305 LEU A CA 1
ATOM 2299 C C . LEU A 1 305 ? -26.283 7.733 59.142 1.00 72.62 305 LEU A C 1
ATOM 2301 O O . LEU A 1 305 ? -26.049 7.825 60.347 1.00 72.62 305 LEU A O 1
ATOM 2305 N N . ALA A 1 306 ? -26.088 8.740 58.287 1.00 68.19 306 ALA A N 1
ATOM 2306 C CA . ALA A 1 306 ? -25.605 10.056 58.688 1.00 68.19 306 ALA A CA 1
ATOM 2307 C C . ALA A 1 306 ? -26.599 10.787 59.609 1.00 68.19 306 ALA A C 1
ATOM 2309 O O . ALA A 1 306 ? -26.183 11.302 60.646 1.00 68.19 306 ALA A O 1
ATOM 2310 N N . GLU A 1 307 ? -27.899 10.768 59.293 1.00 71.69 307 GLU A N 1
ATOM 2311 C CA . GLU A 1 307 ? -28.968 11.334 60.135 1.00 71.69 307 GLU A CA 1
ATOM 2312 C C . GLU A 1 307 ? -29.034 10.669 61.515 1.00 71.69 307 GLU A C 1
ATOM 2314 O O . GLU A 1 307 ? -29.241 11.337 62.525 1.00 71.69 307 GLU A O 1
ATOM 2319 N N . ALA A 1 308 ? -28.784 9.360 61.584 1.00 74.38 308 ALA A N 1
ATOM 2320 C CA . ALA A 1 308 ? -28.721 8.619 62.841 1.00 74.38 308 ALA A CA 1
ATOM 2321 C C . ALA A 1 308 ? -27.395 8.814 63.614 1.00 74.38 308 ALA A C 1
ATOM 2323 O O . ALA A 1 308 ? -27.180 8.162 64.639 1.00 74.38 308 ALA A O 1
ATOM 2324 N N . GLY A 1 309 ? -26.471 9.652 63.124 1.00 77.44 309 GLY A N 1
ATOM 2325 C CA . GLY A 1 309 ? -25.140 9.847 63.714 1.00 77.44 309 GLY A CA 1
ATOM 2326 C C . GLY A 1 309 ? -24.234 8.611 63.623 1.00 77.44 309 GLY A C 1
ATOM 2327 O O . GLY A 1 309 ? -23.227 8.505 64.330 1.00 77.44 309 GLY A O 1
ATOM 2328 N N . VAL A 1 310 ? -24.581 7.644 62.772 1.00 76.75 310 VAL A N 1
ATOM 2329 C CA . VAL A 1 310 ? -23.859 6.382 62.632 1.00 76.75 310 VAL A CA 1
ATOM 2330 C C . VAL A 1 310 ? -22.816 6.520 61.531 1.00 76.75 310 VAL A C 1
ATOM 2332 O O . VAL A 1 310 ? -23.128 6.634 60.350 1.00 76.75 310 VAL A O 1
ATOM 2335 N N . ASN A 1 311 ? -21.541 6.441 61.911 1.00 77.44 311 ASN A N 1
ATOM 2336 C CA . ASN A 1 311 ? -20.450 6.397 60.942 1.00 77.44 311 ASN A CA 1
ATOM 2337 C C . ASN A 1 311 ? -20.622 5.173 60.006 1.00 77.44 311 ASN A C 1
ATOM 2339 O O . ASN A 1 311 ? -20.661 4.045 60.514 1.00 77.44 311 ASN A O 1
ATOM 2343 N N . PRO A 1 312 ? -20.655 5.352 58.669 1.00 63.66 312 PRO A N 1
ATOM 2344 C CA . PRO A 1 312 ? -20.865 4.261 57.717 1.00 63.66 312 PRO A CA 1
ATOM 2345 C C . PRO A 1 312 ? -19.882 3.099 57.872 1.00 63.66 312 PRO A C 1
ATOM 2347 O O . PRO A 1 312 ? -20.293 1.947 57.794 1.00 63.66 312 PRO A O 1
ATOM 2350 N N . ARG A 1 313 ? -18.608 3.367 58.199 1.00 65.69 313 ARG A N 1
ATOM 2351 C CA . ARG A 1 313 ? -17.604 2.316 58.448 1.00 65.69 313 ARG A CA 1
ATOM 2352 C C . ARG A 1 313 ? -17.922 1.498 59.698 1.00 65.69 313 ARG A C 1
ATOM 2354 O O . ARG A 1 313 ? -17.708 0.291 59.718 1.00 65.69 313 ARG A O 1
ATOM 2361 N N . ARG A 1 314 ? -18.462 2.135 60.743 1.00 70.81 314 ARG A N 1
ATOM 2362 C CA . ARG A 1 314 ? -18.913 1.430 61.955 1.00 70.81 314 ARG A CA 1
ATOM 2363 C C . ARG A 1 314 ? -20.186 0.627 61.704 1.00 70.81 314 ARG A C 1
ATOM 2365 O O . ARG A 1 314 ? -20.314 -0.460 62.260 1.00 70.81 314 ARG A O 1
ATOM 2372 N N . ALA A 1 315 ? -21.108 1.143 60.889 1.00 67.69 315 ALA A N 1
ATOM 2373 C CA . ALA A 1 315 ? -22.298 0.403 60.473 1.00 67.69 315 ALA A CA 1
ATOM 2374 C C . ALA A 1 315 ? -21.910 -0.849 59.680 1.00 67.69 315 ALA A C 1
ATOM 2376 O O . ALA A 1 315 ? -22.347 -1.937 60.039 1.00 67.69 315 ALA A O 1
ATOM 2377 N N . ALA A 1 316 ? -21.027 -0.686 58.689 1.00 64.25 316 ALA A N 1
ATOM 2378 C CA . ALA A 1 316 ? -20.454 -1.747 57.865 1.00 64.25 316 ALA A CA 1
ATOM 2379 C C . ALA A 1 316 ? -19.834 -2.859 58.729 1.00 64.25 316 ALA A C 1
ATOM 2381 O O . ALA A 1 316 ? -20.260 -4.012 58.668 1.00 64.25 316 ALA A O 1
ATOM 2382 N N . ALA A 1 317 ? -18.939 -2.481 59.651 1.00 69.19 317 ALA A N 1
ATOM 2383 C CA . ALA A 1 317 ? -18.297 -3.411 60.578 1.00 69.19 317 ALA A CA 1
ATOM 2384 C C . ALA A 1 317 ? -19.303 -4.171 61.463 1.00 69.19 317 ALA A C 1
ATOM 2386 O O . ALA A 1 317 ? -19.125 -5.358 61.721 1.00 69.19 317 ALA A O 1
ATOM 2387 N N . ARG A 1 318 ? -20.388 -3.517 61.903 1.00 64.62 318 ARG A N 1
ATOM 2388 C CA . ARG A 1 318 ? -21.433 -4.142 62.734 1.00 64.62 318 ARG A CA 1
ATOM 2389 C C . ARG A 1 318 ? -22.259 -5.194 62.003 1.00 64.62 318 ARG A C 1
ATOM 2391 O O . ARG A 1 318 ? -22.772 -6.101 62.650 1.00 64.62 318 ARG A O 1
ATOM 2398 N N . ILE A 1 319 ? -22.421 -5.054 60.692 1.00 61.19 319 ILE A N 1
ATOM 2399 C CA . ILE A 1 319 ? -23.172 -6.005 59.863 1.00 61.19 319 ILE A CA 1
ATOM 2400 C C . ILE A 1 319 ? -22.257 -6.972 59.102 1.00 61.19 319 ILE A C 1
ATOM 2402 O O . ILE A 1 319 ? -22.761 -7.783 58.330 1.00 61.19 319 ILE A O 1
ATOM 2406 N N . GLY A 1 320 ? -20.940 -6.903 59.333 1.00 60.47 320 GLY A N 1
ATOM 2407 C CA . GLY A 1 320 ? -19.946 -7.760 58.687 1.00 60.47 320 GLY A CA 1
ATOM 2408 C C . GLY A 1 320 ? -19.769 -7.482 57.192 1.00 60.47 320 GLY A C 1
ATOM 2409 O O . GLY A 1 320 ? -19.427 -8.394 56.448 1.00 60.47 320 GLY A O 1
ATOM 2410 N N . VAL A 1 321 ? -20.036 -6.253 56.744 1.00 60.50 321 VAL A N 1
ATOM 2411 C CA . VAL A 1 321 ? -19.896 -5.838 55.340 1.00 60.50 321 VAL A CA 1
ATOM 2412 C C . VAL A 1 321 ? -18.760 -4.824 55.240 1.00 60.50 321 VAL A C 1
ATOM 2414 O O . VAL A 1 321 ? -18.561 -4.020 56.149 1.00 60.50 321 VAL A O 1
ATOM 2417 N N . ASP A 1 322 ? -17.997 -4.860 54.151 1.00 64.88 322 ASP A N 1
ATOM 2418 C CA . ASP A 1 322 ? -16.970 -3.858 53.874 1.00 64.88 322 ASP A CA 1
ATOM 2419 C C . ASP A 1 322 ? -17.600 -2.473 53.602 1.00 64.88 322 ASP A C 1
ATOM 2421 O O . ASP A 1 322 ? -18.694 -2.356 53.043 1.00 64.88 322 ASP A O 1
ATOM 2425 N N . ALA A 1 323 ? -16.939 -1.396 54.027 1.00 62.62 323 ALA A N 1
ATOM 2426 C CA . ALA A 1 323 ? -17.502 -0.050 53.901 1.00 62.62 323 ALA A CA 1
ATOM 2427 C C . ALA A 1 323 ? -17.609 0.416 52.439 1.00 62.62 323 ALA A C 1
ATOM 2429 O O . ALA A 1 323 ? -18.547 1.142 52.104 1.00 62.62 323 ALA A O 1
ATOM 2430 N N . ASP A 1 324 ? -16.700 -0.030 51.571 1.00 59.94 324 ASP A N 1
ATOM 2431 C CA . ASP A 1 324 ? -16.743 0.278 50.143 1.00 59.94 324 ASP A CA 1
ATOM 2432 C C . ASP A 1 324 ? -17.779 -0.608 49.432 1.00 59.94 324 AS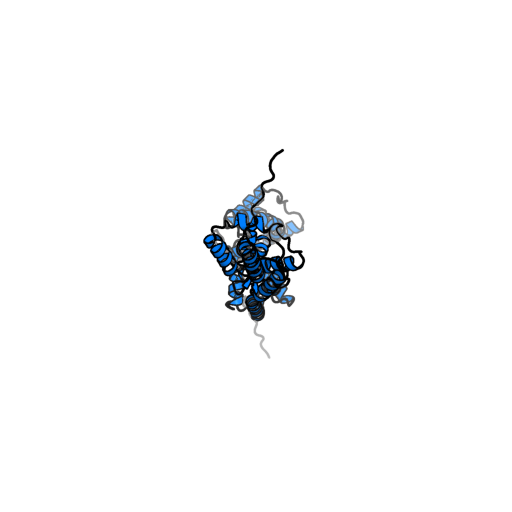P A C 1
ATOM 2434 O O . ASP A 1 324 ? -18.422 -0.180 48.470 1.00 59.94 324 ASP A O 1
ATOM 2438 N N . ALA A 1 325 ? -18.043 -1.806 49.965 1.00 59.81 325 ALA A N 1
ATOM 2439 C CA . ALA A 1 325 ? -19.128 -2.665 49.498 1.00 59.81 325 ALA A CA 1
ATOM 2440 C C . ALA A 1 325 ? -20.523 -2.083 49.726 1.00 59.81 325 ALA A C 1
ATOM 2442 O O . ALA A 1 325 ? -21.418 -2.313 48.914 1.00 59.81 325 ALA A O 1
ATOM 2443 N N . LEU A 1 326 ? -20.702 -1.274 50.772 1.00 59.78 326 LEU A N 1
ATOM 2444 C CA . LEU A 1 326 ? -21.967 -0.601 51.079 1.00 59.78 326 LEU A CA 1
ATOM 2445 C C . LEU A 1 326 ? -22.426 0.354 49.962 1.00 59.78 326 LEU A C 1
ATOM 2447 O O . LEU A 1 326 ? -23.625 0.528 49.746 1.00 59.78 326 LEU A O 1
ATOM 2451 N N . VAL A 1 327 ? -21.476 0.933 49.222 1.00 55.00 327 VAL A N 1
ATOM 2452 C CA . VAL A 1 327 ? -21.726 1.835 48.083 1.00 55.00 327 VAL A CA 1
ATOM 2453 C C . VAL A 1 327 ? -22.118 1.061 46.816 1.00 55.00 327 VAL A C 1
ATOM 2455 O O . VAL A 1 327 ? -22.728 1.619 45.906 1.00 55.00 327 VAL A O 1
ATOM 2458 N N . ALA A 1 328 ? -21.793 -0.232 46.765 1.00 54.09 328 ALA A N 1
ATOM 2459 C CA . ALA A 1 328 ? -21.978 -1.106 45.612 1.00 54.09 328 ALA A CA 1
ATOM 2460 C C . ALA A 1 328 ? -23.144 -2.102 45.774 1.00 54.09 328 ALA A C 1
ATOM 2462 O O . ALA A 1 328 ? -23.266 -3.029 44.974 1.00 54.09 328 ALA A O 1
ATOM 2463 N N . MET A 1 329 ? -23.995 -1.944 46.793 1.00 62.31 329 MET A N 1
ATOM 2464 C CA . MET A 1 329 ? -25.129 -2.845 47.026 1.00 62.31 329 MET A CA 1
ATOM 2465 C C . MET A 1 329 ? -26.281 -2.599 46.042 1.00 62.31 329 MET A C 1
ATOM 2467 O O . MET A 1 329 ? -26.541 -1.471 45.623 1.00 62.31 329 MET A O 1
ATOM 2471 N N . GLY A 1 330 ? -26.981 -3.680 45.691 1.00 62.03 330 GLY A N 1
ATOM 2472 C CA . GLY A 1 330 ? -28.244 -3.628 44.959 1.00 62.03 330 GLY A CA 1
ATOM 2473 C C . GLY A 1 330 ? -29.406 -3.142 45.820 1.00 62.03 330 GLY A C 1
ATOM 2474 O O . GLY A 1 330 ? -29.362 -3.222 47.047 1.00 62.03 330 GLY A O 1
ATOM 2475 N N . GLU A 1 331 ? -30.461 -2.637 45.181 1.00 56.53 331 GLU A N 1
ATOM 2476 C CA . GLU A 1 331 ? -31.606 -2.010 45.852 1.00 56.53 331 GLU A CA 1
ATOM 2477 C C . GLU A 1 331 ? -32.272 -2.926 46.893 1.00 56.53 331 GLU A C 1
ATOM 2479 O O . GLU A 1 331 ? -32.578 -2.471 47.998 1.00 56.53 331 GLU A O 1
ATOM 2484 N N . ARG A 1 332 ? -32.448 -4.224 46.601 1.00 55.50 332 ARG A N 1
ATOM 2485 C CA . ARG A 1 332 ? -33.084 -5.156 47.549 1.00 55.50 332 ARG A CA 1
ATOM 2486 C C . ARG A 1 332 ? -32.170 -5.474 48.725 1.00 55.50 332 ARG A C 1
ATOM 2488 O O . ARG A 1 332 ? -32.642 -5.478 49.864 1.00 55.50 332 ARG A O 1
ATOM 2495 N N . THR A 1 333 ? -30.874 -5.675 48.485 1.00 62.94 333 THR A N 1
ATOM 2496 C CA . THR A 1 333 ? -29.875 -5.815 49.557 1.00 62.94 333 THR A CA 1
ATOM 2497 C C . THR A 1 333 ? -29.871 -4.571 50.442 1.00 62.94 333 THR A C 1
ATOM 2499 O O . THR A 1 333 ? -29.950 -4.690 51.666 1.00 62.94 333 THR A O 1
ATOM 2502 N N . THR A 1 334 ? -29.879 -3.377 49.849 1.00 64.19 334 THR A N 1
ATOM 2503 C CA . THR A 1 334 ? -29.931 -2.111 50.584 1.00 64.19 334 THR A CA 1
ATOM 2504 C C . THR A 1 334 ? -31.189 -1.995 51.441 1.00 64.19 334 THR A C 1
ATOM 2506 O O . THR A 1 334 ? -31.085 -1.713 52.635 1.00 64.19 334 THR A O 1
ATOM 2509 N N . LEU A 1 335 ? -32.373 -2.282 50.893 1.00 63.41 335 LEU A N 1
ATOM 2510 C CA . LEU A 1 335 ? -33.629 -2.270 51.651 1.00 63.41 335 LEU A CA 1
ATOM 2511 C C . LEU A 1 335 ? -33.644 -3.321 52.775 1.00 63.41 335 LEU A C 1
ATOM 2513 O O . LEU A 1 335 ? -34.106 -3.039 53.884 1.00 63.41 335 LEU A O 1
ATOM 2517 N N . GLY A 1 336 ? -33.085 -4.510 52.536 1.00 67.94 336 GLY A N 1
ATOM 2518 C CA . GLY A 1 336 ? -32.924 -5.553 53.550 1.00 67.94 336 GLY A CA 1
ATOM 2519 C C . GLY A 1 336 ? -32.011 -5.123 54.705 1.00 67.94 336 GLY A C 1
ATOM 2520 O O . GLY A 1 336 ? -32.348 -5.339 55.876 1.00 67.94 336 GLY A O 1
ATOM 2521 N N . VAL A 1 337 ? -30.894 -4.458 54.390 1.00 66.94 337 VAL A N 1
ATOM 2522 C CA . VAL A 1 337 ? -29.964 -3.877 55.373 1.00 66.94 337 VAL A CA 1
ATOM 2523 C C . VAL A 1 337 ? -30.639 -2.754 56.161 1.00 66.94 337 VAL A C 1
ATOM 2525 O O . VAL A 1 337 ? -30.578 -2.779 57.390 1.00 66.94 337 VAL A O 1
ATOM 2528 N N . ILE A 1 338 ? -31.358 -1.836 55.501 1.00 68.81 338 ILE A N 1
ATOM 2529 C CA . ILE A 1 338 ? -32.155 -0.785 56.164 1.00 68.81 338 ILE A CA 1
ATOM 2530 C C . ILE A 1 338 ? -33.146 -1.413 57.152 1.00 68.81 338 ILE A C 1
ATOM 2532 O O . ILE A 1 338 ? -33.220 -0.997 58.308 1.00 68.81 338 ILE A O 1
ATOM 2536 N N . GLY A 1 339 ? -33.877 -2.452 56.737 1.00 71.94 339 GLY A N 1
ATOM 2537 C CA . GLY A 1 339 ? -34.816 -3.160 57.609 1.00 71.94 339 GLY A CA 1
ATOM 2538 C C . GLY A 1 339 ? -34.138 -3.814 58.817 1.00 71.94 339 GLY A C 1
ATOM 2539 O O . GLY A 1 339 ? -34.667 -3.769 59.928 1.00 71.94 339 GLY A O 1
ATOM 2540 N N . ARG A 1 340 ? -32.944 -4.395 58.636 1.00 68.62 340 ARG A N 1
ATOM 2541 C CA . ARG A 1 340 ? -32.168 -5.009 59.725 1.00 68.62 340 ARG A CA 1
ATOM 2542 C C . ARG A 1 340 ? -31.628 -3.957 60.697 1.00 68.62 340 ARG A C 1
ATOM 2544 O O . ARG A 1 340 ? -31.740 -4.154 61.902 1.00 68.62 340 ARG A O 1
ATOM 2551 N N . LEU A 1 341 ? -31.124 -2.833 60.189 1.00 68.69 341 LEU A N 1
ATOM 2552 C CA . LEU A 1 341 ? -30.673 -1.700 61.000 1.00 68.69 341 LEU A CA 1
ATOM 2553 C C . LEU A 1 341 ? -31.824 -1.087 61.803 1.00 68.69 341 LEU A C 1
ATOM 2555 O O . LEU A 1 341 ? -31.659 -0.846 62.994 1.00 68.69 341 LEU A O 1
ATOM 2559 N N . ARG A 1 342 ? -33.008 -0.921 61.200 1.00 71.50 342 ARG A N 1
ATOM 2560 C CA . ARG A 1 342 ? -34.214 -0.468 61.915 1.00 71.50 342 ARG A CA 1
ATOM 2561 C C . ARG A 1 342 ? -34.611 -1.426 63.039 1.00 71.50 342 ARG A C 1
ATOM 2563 O O . ARG A 1 342 ? -34.903 -0.970 64.137 1.00 71.50 342 ARG A O 1
ATOM 2570 N N . ARG A 1 343 ? -34.565 -2.744 62.805 1.00 70.44 343 ARG A N 1
ATOM 2571 C CA . ARG A 1 343 ? -34.820 -3.750 63.856 1.00 70.44 343 ARG A CA 1
ATOM 2572 C C . ARG A 1 343 ? -33.790 -3.694 64.984 1.00 70.44 343 ARG A C 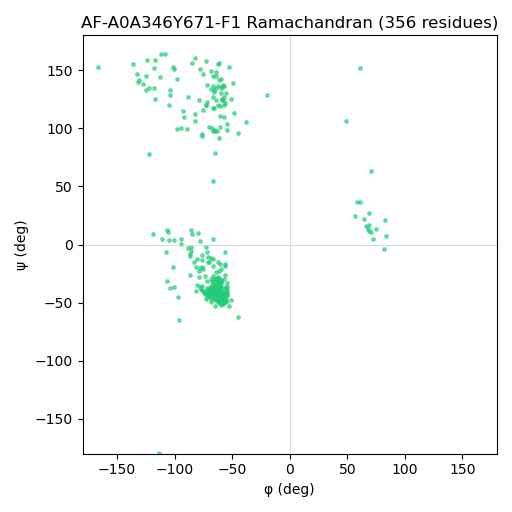1
ATOM 2574 O O . ARG A 1 343 ? -34.168 -3.805 66.141 1.00 70.44 343 ARG A O 1
ATOM 2581 N N . LEU A 1 344 ? -32.512 -3.497 64.658 1.00 68.25 344 LEU A N 1
ATOM 2582 C CA . LEU A 1 344 ? -31.449 -3.343 65.656 1.00 68.25 344 LEU A CA 1
ATOM 2583 C C . LEU A 1 344 ? -31.592 -2.047 66.464 1.00 68.25 344 LEU A C 1
ATOM 2585 O O . LEU A 1 344 ? -31.319 -2.057 67.657 1.00 68.25 344 LEU A O 1
ATOM 2589 N N . ALA A 1 345 ? -32.033 -0.956 65.834 1.00 68.19 345 ALA A N 1
ATOM 2590 C CA . ALA A 1 345 ? -32.296 0.313 66.510 1.00 68.19 345 ALA A CA 1
ATOM 2591 C C . ALA A 1 345 ? -33.556 0.270 67.394 1.00 68.19 345 ALA A C 1
ATOM 2593 O O . ALA A 1 345 ? -33.602 0.943 68.417 1.00 68.19 345 ALA A O 1
ATOM 2594 N N . ALA A 1 346 ? -34.566 -0.519 67.012 1.00 71.75 346 ALA A N 1
ATOM 2595 C CA . ALA A 1 346 ? -35.803 -0.695 67.775 1.00 71.75 346 ALA A CA 1
ATOM 2596 C C . ALA A 1 346 ? -35.693 -1.733 68.907 1.00 71.75 346 ALA A C 1
ATOM 2598 O O . ALA A 1 346 ? -36.568 -1.790 69.770 1.00 71.75 346 ALA A O 1
ATOM 2599 N N . ALA A 1 347 ? -34.652 -2.572 68.913 1.00 73.50 347 ALA A N 1
ATOM 2600 C CA . ALA A 1 347 ? -34.417 -3.500 70.009 1.00 73.50 347 ALA A CA 1
ATOM 2601 C C . ALA A 1 347 ? -34.077 -2.706 71.287 1.00 73.50 347 ALA A C 1
ATOM 2603 O O . ALA A 1 347 ? -33.221 -1.818 71.228 1.00 73.50 347 ALA A O 1
ATOM 2604 N N . PRO A 1 348 ? -34.715 -2.997 72.441 1.00 68.38 348 PRO A N 1
ATOM 2605 C CA . PRO A 1 348 ? -34.418 -2.302 73.687 1.00 68.38 348 PRO A CA 1
ATOM 2606 C C . PRO A 1 348 ? -32.926 -2.427 73.978 1.00 68.38 348 PRO A C 1
ATOM 2608 O O . PRO A 1 348 ? -32.365 -3.521 73.888 1.00 68.38 348 PRO A O 1
ATOM 2611 N N . HIS A 1 349 ? -32.289 -1.293 74.278 1.00 56.09 349 HIS A N 1
ATOM 2612 C CA . HIS A 1 349 ? -30.861 -1.213 74.553 1.00 56.09 349 HIS A CA 1
ATOM 2613 C C . HIS A 1 349 ? -30.511 -2.205 75.669 1.00 56.09 349 HIS A C 1
ATOM 2615 O O . HIS A 1 349 ? -30.701 -1.916 76.848 1.00 56.09 349 HIS A O 1
ATOM 2621 N N . GLN A 1 350 ? -30.008 -3.389 75.310 1.00 54.34 350 GLN A N 1
ATOM 2622 C CA . GLN A 1 350 ? -29.372 -4.252 76.290 1.00 54.34 350 GLN A CA 1
ATOM 2623 C C . GLN A 1 350 ? -28.107 -3.515 76.732 1.00 54.34 350 GLN A C 1
ATOM 2625 O O . GLN A 1 350 ? -27.259 -3.215 75.880 1.00 54.34 350 GLN A O 1
ATOM 2630 N N . PRO A 1 351 ? -27.987 -3.144 78.019 1.00 49.97 351 PRO A N 1
ATOM 2631 C CA . PRO A 1 351 ? -26.784 -2.500 78.503 1.00 49.97 351 PRO A CA 1
ATOM 2632 C C . PRO A 1 351 ? -25.621 -3.440 78.209 1.00 49.97 351 PRO A C 1
ATOM 2634 O O . PRO A 1 351 ? -25.661 -4.624 78.542 1.00 49.97 351 PRO A O 1
ATOM 2637 N N . ILE A 1 352 ? -24.602 -2.913 77.532 1.00 46.66 352 ILE A N 1
ATOM 2638 C CA . ILE A 1 352 ? -23.370 -3.648 77.272 1.00 46.66 352 ILE A CA 1
ATOM 2639 C C . ILE A 1 352 ? -22.751 -3.921 78.642 1.00 46.66 352 ILE A C 1
ATOM 2641 O O . ILE A 1 352 ? -22.115 -3.045 79.230 1.00 46.66 352 ILE A O 1
ATOM 2645 N N . VAL A 1 353 ? -22.976 -5.125 79.167 1.00 49.44 353 VAL A N 1
ATOM 2646 C CA . VAL A 1 353 ? -22.310 -5.612 80.370 1.00 49.44 353 VAL A CA 1
ATOM 2647 C C . VAL A 1 353 ? -20.842 -5.749 79.998 1.00 49.44 353 VAL A C 1
ATOM 2649 O O . VAL A 1 353 ? -20.439 -6.699 79.330 1.00 49.44 353 VAL A O 1
ATOM 2652 N N . ARG A 1 354 ? -20.038 -4.747 80.362 1.00 49.62 354 ARG A N 1
ATOM 2653 C CA . ARG A 1 354 ? -18.587 -4.863 80.250 1.00 49.62 354 ARG A CA 1
ATOM 2654 C C . ARG A 1 354 ? -18.155 -5.978 81.204 1.00 49.62 354 ARG A C 1
ATOM 2656 O O . ARG A 1 354 ? -18.489 -5.886 82.388 1.00 49.62 354 ARG A O 1
ATOM 2663 N N . PRO A 1 355 ? -17.445 -7.015 80.729 1.00 48.97 355 PRO A N 1
ATOM 2664 C CA . PRO A 1 355 ? -16.899 -8.021 81.623 1.00 48.97 355 PRO A CA 1
ATOM 2665 C C . PRO A 1 355 ? -15.988 -7.315 82.631 1.00 48.97 355 PRO A C 1
ATOM 2667 O O . PRO A 1 355 ? -15.100 -6.545 82.256 1.00 48.97 355 PRO A O 1
ATOM 2670 N N . ARG A 1 356 ? -16.271 -7.516 83.920 1.00 54.41 356 ARG A N 1
ATOM 2671 C CA . ARG A 1 356 ? -15.415 -7.044 85.008 1.00 54.41 356 ARG A CA 1
ATOM 2672 C C . ARG A 1 356 ? -14.104 -7.821 84.888 1.00 54.41 356 ARG A C 1
ATOM 2674 O O . ARG A 1 356 ? -14.132 -9.047 84.936 1.00 54.41 356 ARG A O 1
ATOM 2681 N N . ALA A 1 357 ? -13.000 -7.115 84.656 1.00 58.59 357 ALA A N 1
ATOM 2682 C CA . ALA A 1 357 ? -11.673 -7.717 84.659 1.00 58.59 357 ALA A CA 1
ATOM 2683 C C . ALA A 1 357 ? -11.414 -8.345 86.038 1.00 58.59 357 ALA A C 1
ATOM 2685 O O . ALA A 1 357 ? -11.693 -7.700 87.054 1.00 58.59 357 ALA A O 1
ATOM 2686 N N . ALA A 1 358 ? -10.963 -9.600 86.033 1.00 60.69 358 ALA A N 1
ATOM 2687 C CA . ALA A 1 358 ? -10.481 -10.320 87.207 1.00 60.69 358 ALA A CA 1
ATOM 2688 C C . ALA A 1 358 ? -8.992 -10.039 87.417 1.00 60.69 358 ALA A C 1
ATOM 2690 O O . ALA A 1 358 ? -8.286 -9.909 86.388 1.00 60.69 358 ALA A O 1
#

Radius of gyration: 44.42 Å; Cα contacts (8 Å, |Δi|>4): 353; chains: 1; bounding box: 79×38×170 Å